Protein AF-A0A914J5A1-F1 (afdb_monomer_lite)

Radius of gyration: 27.95 Å; chains: 1; bounding box: 57×124×59 Å

Structure (mmCIF, N/CA/C/O backbone):
data_AF-A0A914J5A1-F1
#
_entry.id   AF-A0A914J5A1-F1
#
loop_
_atom_site.group_PDB
_atom_site.id
_atom_site.type_symbol
_atom_site.label_atom_id
_atom_site.label_alt_id
_atom_site.label_comp_id
_atom_site.label_asym_id
_atom_site.label_entity_id
_atom_site.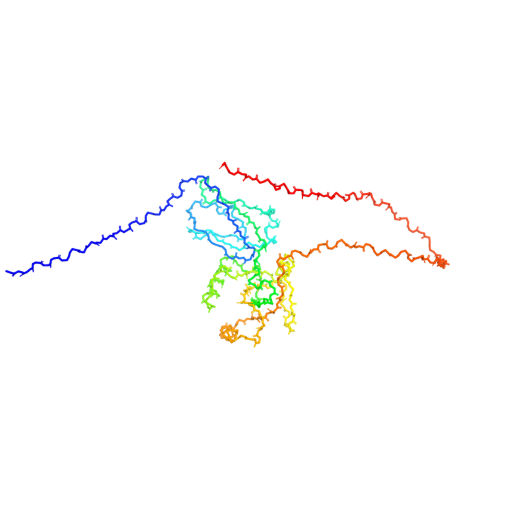label_seq_id
_atom_site.pdbx_PDB_ins_code
_atom_site.Cartn_x
_atom_site.Cartn_y
_atom_site.Cartn_z
_atom_site.occupancy
_atom_site.B_iso_or_equiv
_atom_site.auth_seq_id
_atom_site.auth_comp_id
_atom_site.auth_asym_id
_atom_site.auth_atom_id
_atom_site.pdbx_PDB_model_num
ATOM 1 N N . MET A 1 1 ? -5.288 -70.016 23.610 1.00 39.00 1 MET A N 1
ATOM 2 C CA . MET A 1 1 ? -4.376 -69.103 22.890 1.00 39.00 1 MET A CA 1
ATOM 3 C C . MET A 1 1 ? -5.217 -68.093 22.135 1.00 39.00 1 MET A C 1
ATOM 5 O O . MET A 1 1 ? -6.069 -68.534 21.386 1.00 39.00 1 MET A O 1
ATOM 9 N N . ASN A 1 2 ? -4.937 -66.806 22.375 1.00 35.19 2 ASN A N 1
ATOM 10 C CA . ASN A 1 2 ? -5.101 -65.632 21.502 1.00 35.19 2 ASN A CA 1
ATOM 11 C C . ASN A 1 2 ? -6.474 -65.337 20.866 1.00 35.19 2 ASN A C 1
ATOM 13 O O . ASN A 1 2 ? -7.098 -66.207 20.291 1.00 35.19 2 ASN A O 1
ATOM 17 N N . ARG A 1 3 ? -6.968 -64.103 20.788 1.00 41.00 3 ARG A N 1
ATOM 18 C CA . ARG A 1 3 ? -6.618 -62.787 21.345 1.00 41.00 3 ARG A CA 1
ATOM 19 C C . ARG A 1 3 ? -7.851 -61.925 21.038 1.00 41.00 3 ARG A C 1
ATOM 21 O O . ARG A 1 3 ? -8.281 -61.858 19.893 1.00 41.00 3 ARG A O 1
ATOM 28 N N . THR A 1 4 ? -8.406 -61.285 22.054 1.00 45.81 4 THR A N 1
ATOM 29 C CA . THR A 1 4 ? -9.309 -60.137 21.941 1.00 45.81 4 THR A CA 1
ATOM 30 C C . THR A 1 4 ? -8.532 -58.927 21.419 1.00 45.81 4 THR A C 1
ATOM 32 O O . THR A 1 4 ? -7.508 -58.571 22.001 1.00 45.81 4 THR A O 1
ATOM 35 N N . SER A 1 5 ? -9.030 -58.266 20.375 1.00 43.69 5 SER A N 1
ATOM 36 C CA . SER A 1 5 ? -8.586 -56.927 19.969 1.00 43.69 5 SER A CA 1
ATOM 37 C C . SER A 1 5 ? -9.811 -56.040 19.783 1.00 43.69 5 SER A C 1
ATOM 39 O O . SER A 1 5 ? -10.421 -56.015 18.721 1.00 43.69 5 SER A O 1
ATOM 41 N N . ALA A 1 6 ? -10.173 -55.328 20.850 1.00 43.78 6 ALA A N 1
ATOM 42 C CA . ALA A 1 6 ? -10.985 -54.125 20.769 1.00 43.78 6 ALA A CA 1
ATOM 43 C C . ALA A 1 6 ? -10.016 -52.947 20.611 1.00 43.78 6 ALA A C 1
ATOM 45 O O . ALA A 1 6 ? -9.185 -52.703 21.485 1.00 43.78 6 ALA A O 1
ATOM 46 N N . ILE A 1 7 ? -10.084 -52.263 19.473 1.00 46.72 7 ILE A N 1
ATOM 47 C CA . ILE A 1 7 ? -9.370 -51.009 19.240 1.00 46.72 7 ILE A CA 1
ATOM 48 C C . ILE A 1 7 ? -10.262 -49.906 19.807 1.00 46.72 7 ILE A C 1
ATOM 50 O O . ILE A 1 7 ? -11.321 -49.611 19.258 1.00 46.72 7 ILE A O 1
ATOM 54 N N . ALA A 1 8 ? -9.861 -49.342 20.945 1.00 44.78 8 ALA A N 1
ATOM 55 C CA . ALA A 1 8 ? -10.482 -48.154 21.509 1.00 44.78 8 ALA A CA 1
ATOM 56 C C . ALA A 1 8 ? -9.970 -46.925 20.745 1.00 44.78 8 ALA A C 1
ATOM 58 O O . ALA A 1 8 ? -8.800 -46.557 20.847 1.00 44.78 8 ALA A O 1
ATOM 59 N N . LEU A 1 9 ? -10.852 -46.317 19.955 1.00 40.72 9 LEU A N 1
ATOM 60 C CA . LEU A 1 9 ? -10.615 -45.053 19.269 1.00 40.72 9 LEU A CA 1
ATOM 61 C C . LEU A 1 9 ? -10.787 -43.915 20.290 1.00 40.72 9 LEU A C 1
ATOM 63 O O . LEU A 1 9 ? -11.908 -43.540 20.628 1.00 40.72 9 LEU A O 1
ATOM 67 N N . PHE A 1 10 ? -9.681 -43.392 20.819 1.00 42.91 10 PHE A N 1
ATOM 68 C CA . PHE A 1 10 ? -9.691 -42.169 21.623 1.00 42.91 10 PHE A CA 1
ATOM 69 C C . PHE A 1 10 ? -9.827 -40.960 20.689 1.00 42.91 10 PHE A C 1
ATOM 71 O O . PHE A 1 10 ? -8.861 -40.530 20.062 1.00 42.91 10 PHE A O 1
ATOM 78 N N . LEU A 1 11 ? -11.043 -40.420 20.591 1.00 37.62 11 LEU A N 1
ATOM 79 C CA . LEU A 1 11 ? -11.303 -39.111 19.996 1.00 37.62 11 LEU A CA 1
ATOM 80 C C . LEU A 1 11 ? -10.875 -38.032 21.005 1.00 37.62 11 LEU A C 1
ATOM 82 O O . LEU A 1 11 ? -11.601 -37.713 21.945 1.00 37.62 11 LEU A O 1
ATOM 86 N N . LEU A 1 12 ? -9.671 -37.490 20.828 1.00 42.12 12 LEU A N 1
ATOM 87 C CA . LEU A 1 12 ? -9.233 -36.261 21.489 1.00 42.12 12 LEU A CA 1
ATOM 88 C C . LEU A 1 12 ? -9.877 -35.074 20.765 1.00 42.12 12 LEU A C 1
ATOM 90 O O . LEU A 1 12 ? -9.375 -34.598 19.749 1.00 42.12 12 LEU A O 1
ATOM 94 N N . ILE A 1 13 ? -11.013 -34.612 21.284 1.00 44.38 13 ILE A N 1
ATOM 95 C CA . ILE A 1 13 ? -11.590 -33.320 20.912 1.00 44.38 13 ILE A CA 1
ATOM 96 C C . ILE A 1 13 ? -10.741 -32.247 21.604 1.00 44.38 13 ILE A C 1
ATOM 98 O O . ILE A 1 13 ? -10.911 -31.974 22.792 1.00 44.38 13 ILE A O 1
ATOM 102 N N . PHE A 1 14 ? -9.807 -31.647 20.868 1.00 40.06 14 PHE A N 1
ATOM 103 C CA . PHE A 1 14 ? -9.193 -30.385 21.271 1.00 40.06 14 PHE A CA 1
ATOM 104 C C . PHE A 1 14 ? -10.238 -29.281 21.098 1.00 40.06 14 PHE A C 1
ATOM 106 O O . PHE A 1 14 ? -10.399 -28.722 20.017 1.00 40.06 14 PHE A O 1
ATOM 113 N N . ILE A 1 15 ? -10.971 -28.975 22.169 1.00 43.19 15 ILE A N 1
ATOM 114 C CA . ILE A 1 15 ? -11.708 -27.714 22.278 1.00 43.19 15 ILE A CA 1
ATOM 115 C C . ILE A 1 15 ? -10.645 -26.628 22.469 1.00 43.19 15 ILE A C 1
ATOM 117 O O . ILE A 1 15 ? -10.252 -26.303 23.592 1.00 43.19 15 ILE A O 1
ATOM 121 N N . SER A 1 16 ? -10.120 -26.111 21.358 1.00 37.12 16 SER A N 1
ATOM 122 C CA . SER A 1 16 ? -9.393 -24.848 21.338 1.00 37.12 16 SER A CA 1
ATOM 123 C C . SER A 1 16 ? -10.372 -23.771 21.791 1.00 37.12 16 SER A C 1
ATOM 125 O O . SER A 1 16 ? -11.243 -23.348 21.031 1.00 37.12 16 SER A O 1
ATOM 127 N N . HIS A 1 17 ? -10.288 -23.394 23.062 1.00 37.66 17 HIS A N 1
ATOM 128 C CA . HIS A 1 17 ? -11.031 -22.259 23.578 1.00 37.66 17 HIS A CA 1
ATOM 129 C C . HIS A 1 17 ? -10.552 -21.027 22.799 1.00 37.66 17 HIS A C 1
ATOM 131 O O . HIS A 1 17 ? -9.336 -20.829 22.724 1.00 37.66 17 HIS A O 1
ATOM 137 N N . PRO A 1 18 ? -11.443 -20.213 22.205 1.00 44.91 18 PRO A N 1
ATOM 138 C CA . PRO A 1 18 ? -11.029 -18.908 21.728 1.00 44.91 18 PRO A CA 1
ATOM 139 C C . PRO A 1 18 ? -10.518 -18.152 22.950 1.00 44.91 18 PRO A C 1
ATOM 141 O O . PRO A 1 18 ? -11.222 -18.023 23.954 1.00 44.91 18 PRO A O 1
ATOM 144 N N . THR A 1 19 ? -9.260 -17.733 22.902 1.00 41.47 19 THR A N 1
ATOM 145 C CA . THR A 1 19 ? -8.662 -16.861 23.904 1.00 41.47 19 THR A CA 1
ATOM 146 C C . THR A 1 19 ? -9.470 -15.570 23.898 1.00 41.47 19 THR A C 1
ATOM 148 O O . THR A 1 19 ? -9.276 -14.702 23.053 1.00 41.47 19 THR A O 1
ATOM 151 N N . VAL A 1 20 ? -10.434 -15.470 24.810 1.00 41.66 20 VAL A N 1
ATOM 152 C CA . VAL A 1 20 ? -11.115 -14.214 25.096 1.00 41.66 20 VAL A CA 1
ATOM 153 C C . VAL A 1 20 ? -10.049 -13.312 25.708 1.00 41.66 20 VAL A C 1
ATOM 155 O O . VAL A 1 20 ? -9.548 -13.578 26.800 1.00 41.66 20 VAL A O 1
ATOM 158 N N . LEU A 1 21 ? -9.639 -12.299 24.950 1.00 39.19 21 LEU A N 1
ATOM 159 C CA . LEU A 1 21 ? -8.692 -11.271 25.365 1.00 39.19 21 LEU A CA 1
ATOM 160 C C . LEU A 1 21 ? -9.324 -10.427 26.484 1.00 39.19 21 LEU A C 1
ATOM 162 O O . LEU A 1 21 ? -9.867 -9.357 26.246 1.00 39.19 21 LEU A O 1
ATOM 166 N N . THR A 1 22 ? -9.282 -10.909 27.725 1.00 39.34 22 THR A N 1
ATOM 167 C CA . THR A 1 22 ? -9.586 -10.101 28.914 1.00 39.34 22 THR A CA 1
ATOM 168 C C . THR A 1 22 ? -8.310 -9.442 29.422 1.00 39.34 22 THR A C 1
ATOM 170 O O . THR A 1 22 ? -7.604 -10.013 30.252 1.00 39.34 22 THR A O 1
ATOM 173 N N . ALA A 1 23 ? -8.008 -8.252 28.906 1.00 36.09 23 ALA A N 1
ATOM 174 C CA . ALA A 1 23 ? -7.198 -7.218 29.551 1.00 36.09 23 ALA A CA 1
ATOM 175 C C . ALA A 1 23 ? -7.289 -5.937 28.708 1.00 36.09 23 ALA A C 1
ATOM 177 O O . ALA A 1 23 ? -7.208 -6.011 27.486 1.00 36.09 23 ALA A O 1
ATOM 178 N N . THR A 1 24 ? -7.398 -4.782 29.370 1.00 44.88 24 THR A N 1
ATOM 179 C CA . THR A 1 24 ? -7.252 -3.400 28.863 1.00 44.88 24 THR A CA 1
ATOM 180 C C . THR A 1 24 ? -5.869 -3.167 28.237 1.00 44.88 24 THR A C 1
ATOM 182 O O . THR A 1 24 ? -5.062 -2.368 28.719 1.00 44.88 24 THR A O 1
ATOM 185 N N . ARG A 1 25 ? -5.518 -3.945 27.216 1.00 50.28 25 ARG A N 1
ATOM 186 C CA . ARG A 1 25 ? -4.229 -3.893 26.548 1.00 50.28 25 ARG A CA 1
ATOM 187 C C . ARG A 1 25 ? -4.394 -2.990 25.341 1.00 50.28 25 ARG A C 1
ATOM 189 O O . ARG A 1 25 ? -5.063 -3.347 24.381 1.00 50.28 25 ARG A O 1
ATOM 196 N N . VAL A 1 26 ? -3.783 -1.812 25.415 1.00 56.91 26 VAL A N 1
ATOM 197 C CA . VAL A 1 26 ? -3.544 -1.008 24.219 1.00 56.91 26 VAL A CA 1
ATOM 198 C C . VAL A 1 26 ? -2.585 -1.811 23.350 1.00 56.91 26 VAL A C 1
ATOM 200 O O . VAL A 1 26 ? -1.424 -2.001 23.717 1.00 56.91 26 VAL A O 1
ATOM 203 N N . GLU A 1 27 ? -3.085 -2.347 22.245 1.00 76.56 27 GLU A N 1
ATOM 204 C CA . GLU A 1 27 ? -2.249 -2.997 21.243 1.00 76.56 27 GLU A CA 1
ATOM 205 C C . GLU A 1 27 ? -1.737 -1.924 20.283 1.00 76.56 27 GLU A C 1
ATOM 207 O O . GLU A 1 27 ? -2.514 -1.123 19.761 1.00 76.56 27 GLU A O 1
ATOM 212 N N . THR A 1 28 ? -0.417 -1.867 20.099 1.00 85.88 28 THR A N 1
ATOM 213 C CA . THR A 1 28 ? 0.181 -1.018 19.069 1.00 85.88 28 THR A CA 1
ATOM 214 C C . THR A 1 28 ? 0.310 -1.828 17.789 1.00 85.88 28 THR A C 1
ATOM 216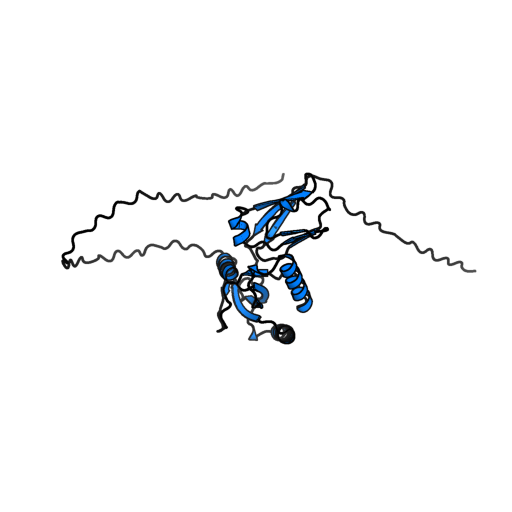 O O . THR A 1 28 ? 1.074 -2.793 17.742 1.00 85.88 28 THR A O 1
ATOM 219 N N . LEU A 1 29 ? -0.411 -1.417 16.752 1.00 89.44 29 LEU A N 1
ATOM 220 C CA . LEU A 1 29 ? -0.312 -1.963 15.407 1.00 89.44 29 LEU A CA 1
ATOM 221 C C . LEU A 1 29 ? 0.535 -1.029 14.547 1.00 89.44 29 LEU A C 1
ATOM 223 O O . LEU A 1 29 ? 0.219 0.150 14.407 1.00 89.44 29 LEU A O 1
ATOM 227 N N . LYS A 1 30 ? 1.604 -1.563 13.959 1.00 91.12 30 LYS A N 1
ATOM 228 C CA . LYS A 1 30 ? 2.411 -0.836 12.978 1.00 91.12 30 LYS A CA 1
ATOM 229 C C . LYS A 1 30 ? 1.888 -1.129 11.583 1.00 91.12 30 LYS A C 1
ATOM 231 O O . LYS A 1 30 ? 1.800 -2.296 11.207 1.00 91.12 30 LYS A O 1
ATOM 236 N N . LEU A 1 31 ? 1.539 -0.086 10.840 1.00 91.94 31 LEU A N 1
ATOM 237 C CA . LEU A 1 31 ? 1.022 -0.189 9.480 1.00 91.94 31 LEU A CA 1
ATOM 238 C C . LEU A 1 31 ? 1.940 0.522 8.496 1.00 91.94 31 LEU A C 1
ATOM 240 O O . LEU A 1 31 ? 2.404 1.627 8.767 1.00 91.94 31 LEU A O 1
ATOM 244 N N . ILE A 1 32 ? 2.133 -0.081 7.327 1.00 91.56 32 ILE A N 1
ATOM 245 C CA . ILE A 1 32 ? 2.838 0.552 6.216 1.00 91.56 32 ILE A CA 1
ATOM 246 C C . ILE A 1 32 ? 1.811 1.185 5.273 1.00 91.56 32 ILE A C 1
ATOM 248 O O . ILE A 1 32 ? 0.776 0.583 4.975 1.00 91.56 32 ILE A O 1
ATOM 252 N N . PHE A 1 33 ? 2.076 2.402 4.791 1.00 92.75 33 PHE A N 1
ATOM 253 C CA . PHE A 1 33 ? 1.161 3.064 3.858 1.00 92.75 33 PHE A CA 1
ATOM 254 C C . PHE A 1 33 ? 0.950 2.255 2.572 1.00 92.75 33 PHE A C 1
ATOM 256 O O . PHE A 1 33 ? 1.874 1.657 2.020 1.00 92.75 33 PHE A O 1
ATOM 263 N N . GLY A 1 34 ? -0.292 2.262 2.088 1.00 94.06 34 GLY A N 1
ATOM 264 C CA . GLY A 1 34 ? -0.725 1.533 0.899 1.00 94.06 34 GLY A CA 1
ATOM 265 C C . GLY A 1 34 ? -0.922 0.031 1.105 1.00 94.06 34 GLY A C 1
ATOM 266 O O . GLY A 1 34 ? -1.440 -0.624 0.205 1.00 94.06 34 GLY A O 1
ATOM 267 N N . GLN A 1 35 ? -0.555 -0.533 2.256 1.00 94.94 35 GLN A N 1
ATOM 268 C CA . GLN A 1 35 ? -0.699 -1.961 2.529 1.00 94.94 35 GLN A CA 1
ATOM 269 C C . GLN A 1 35 ? -2.085 -2.273 3.109 1.00 94.94 35 GLN A C 1
ATOM 271 O O . GLN A 1 35 ? -2.545 -1.603 4.035 1.00 94.94 35 GLN A O 1
ATOM 276 N N . LEU A 1 36 ? -2.749 -3.310 2.592 1.00 95.31 36 LEU A N 1
ATOM 277 C CA . LEU A 1 36 ? -3.986 -3.810 3.193 1.00 95.31 36 LEU A CA 1
ATOM 278 C C . LEU A 1 36 ? -3.672 -4.481 4.531 1.00 95.31 36 LEU A C 1
ATOM 280 O O . LEU A 1 36 ? -2.878 -5.421 4.589 1.00 95.31 36 LEU A O 1
ATOM 284 N N . PHE A 1 37 ? -4.350 -4.045 5.587 1.00 93.12 37 PHE A N 1
ATOM 285 C CA . PHE A 1 37 ? -4.358 -4.741 6.869 1.00 93.12 37 PHE A CA 1
ATOM 286 C C . PHE A 1 37 ? -5.776 -5.208 7.203 1.00 93.12 37 PHE A C 1
ATOM 288 O O . PHE A 1 37 ? -6.767 -4.629 6.755 1.00 93.12 37 PHE A O 1
ATOM 295 N N . SER A 1 38 ? -5.871 -6.262 8.008 1.00 92.12 38 SER A N 1
ATOM 296 C CA . SER A 1 38 ? -7.128 -6.734 8.577 1.00 92.12 38 SER A CA 1
ATOM 297 C C . SER A 1 38 ? -6.856 -7.337 9.944 1.00 92.12 38 SER A C 1
ATOM 299 O O . SER A 1 38 ? -5.947 -8.156 10.092 1.00 92.12 38 SER A O 1
ATOM 301 N N . ILE A 1 39 ? -7.633 -6.919 10.937 1.00 89.88 39 ILE A N 1
ATOM 302 C CA . ILE A 1 39 ? -7.560 -7.426 12.302 1.00 89.88 39 ILE A CA 1
ATOM 303 C C . ILE A 1 39 ? -8.924 -7.990 12.710 1.00 89.88 39 ILE A C 1
ATOM 305 O O . ILE A 1 39 ? -9.939 -7.316 12.519 1.00 89.88 39 ILE A O 1
ATOM 309 N N . PRO A 1 40 ? -8.981 -9.216 13.255 1.00 88.50 40 PRO A N 1
ATOM 310 C CA . PRO A 1 40 ? -10.215 -9.744 13.815 1.00 88.50 40 PRO A CA 1
ATOM 311 C C . PRO A 1 40 ? -10.572 -8.967 15.085 1.00 88.50 40 PRO A C 1
ATOM 313 O O . PRO A 1 40 ? -9.713 -8.702 15.926 1.00 88.50 40 PRO A O 1
ATOM 316 N N . VAL A 1 41 ? -11.843 -8.611 15.226 1.00 86.62 41 VAL A N 1
ATOM 317 C CA . VAL A 1 41 ? -12.377 -7.841 16.357 1.00 86.62 41 VAL A CA 1
ATOM 318 C C . VAL A 1 41 ? -13.749 -8.384 16.763 1.00 86.62 41 VAL A C 1
ATOM 320 O O . VAL A 1 41 ? -14.341 -9.209 16.068 1.00 86.62 41 VAL A O 1
ATOM 323 N N . GLY A 1 42 ? -14.252 -7.942 17.917 1.00 81.19 42 GLY A N 1
ATOM 324 C CA . GLY A 1 42 ? -15.598 -8.281 18.379 1.00 81.19 42 GLY A CA 1
ATOM 325 C C . GLY A 1 42 ? -16.709 -7.539 17.627 1.00 81.19 42 GLY A C 1
ATOM 326 O O . GLY A 1 42 ? -16.475 -6.870 16.621 1.00 81.19 42 GLY A O 1
ATOM 327 N N . ASN A 1 43 ? -17.932 -7.640 18.152 1.00 82.44 43 ASN A N 1
ATOM 328 C CA . ASN A 1 43 ? -19.112 -6.961 17.601 1.00 82.44 43 ASN A CA 1
ATOM 329 C C . ASN A 1 43 ? -19.258 -5.501 18.067 1.00 82.44 43 ASN A C 1
ATOM 331 O O . ASN A 1 43 ? -20.123 -4.786 17.571 1.00 82.44 43 ASN A O 1
ATOM 335 N N . ASP A 1 44 ? -18.410 -5.060 18.998 1.00 83.44 44 ASP A N 1
ATOM 336 C CA . ASP A 1 44 ? -18.560 -3.800 19.738 1.00 83.44 44 ASP A CA 1
ATOM 337 C C . ASP A 1 44 ? -17.659 -2.678 19.186 1.00 83.44 44 ASP A C 1
ATOM 339 O O . ASP A 1 44 ? -17.200 -1.800 19.918 1.00 83.44 44 ASP A O 1
ATOM 343 N N . VAL A 1 45 ? -17.364 -2.720 17.884 1.00 85.75 45 VAL A N 1
ATOM 344 C CA . VAL A 1 45 ? -16.552 -1.694 17.218 1.00 85.75 45 VAL A CA 1
ATOM 345 C C . VAL A 1 45 ? -17.366 -0.417 17.062 1.00 85.75 45 VAL A C 1
ATOM 347 O O . VAL A 1 45 ? -18.467 -0.428 16.509 1.00 85.75 45 VAL A O 1
ATOM 350 N N . ASP A 1 46 ? -16.786 0.708 17.468 1.00 87.06 46 ASP A N 1
ATOM 351 C CA . ASP A 1 46 ? -17.381 2.019 17.235 1.00 87.06 46 ASP A CA 1
ATOM 352 C C . ASP A 1 46 ? -17.097 2.498 15.804 1.00 87.06 46 ASP A C 1
ATOM 354 O O . ASP A 1 46 ? -16.123 3.208 15.535 1.00 87.06 46 ASP A O 1
ATOM 358 N N . VAL A 1 47 ? -17.960 2.076 14.877 1.00 87.25 47 VAL A N 1
ATOM 359 C CA . VAL A 1 47 ? -17.840 2.359 13.439 1.00 87.25 47 VAL A CA 1
ATOM 360 C C . VAL A 1 47 ? -17.828 3.864 13.140 1.00 87.25 47 VAL A C 1
ATOM 362 O O . VAL A 1 47 ? -17.185 4.278 12.180 1.00 87.25 47 VAL A O 1
ATOM 365 N N . GLU A 1 48 ? -18.476 4.697 13.962 1.00 85.38 48 GLU A N 1
ATOM 366 C CA . GLU A 1 48 ? -18.515 6.155 13.758 1.00 85.38 48 GLU A CA 1
ATOM 367 C C . GLU A 1 48 ? -17.156 6.822 14.012 1.00 85.38 48 GLU A C 1
ATOM 369 O O . GLU A 1 48 ? -16.890 7.909 13.498 1.00 85.38 48 GLU A O 1
ATOM 374 N N . THR A 1 49 ? -16.284 6.166 14.780 1.00 83.75 49 THR A N 1
ATOM 375 C CA . THR A 1 49 ? -14.930 6.653 15.084 1.00 83.75 49 THR A CA 1
ATOM 376 C C . THR A 1 49 ? -13.861 6.116 14.141 1.00 83.75 49 THR A C 1
ATOM 378 O O . THR A 1 49 ? -12.694 6.499 14.262 1.00 83.75 49 THR A O 1
ATOM 381 N N . LEU A 1 50 ? -14.227 5.228 13.210 1.00 89.69 50 LEU A N 1
ATOM 382 C CA . LEU A 1 50 ? -13.271 4.680 12.261 1.00 89.69 50 LEU A CA 1
ATOM 383 C C . LEU A 1 50 ? -12.827 5.760 11.263 1.00 89.69 50 LEU A C 1
ATOM 385 O O . LEU A 1 50 ? -13.664 6.467 10.693 1.00 89.69 50 LEU A O 1
ATOM 389 N N . PRO A 1 51 ? -11.515 5.877 11.005 1.00 90.69 51 PRO A N 1
ATOM 390 C CA . PRO A 1 51 ? -11.015 6.726 9.939 1.00 90.69 51 PRO A CA 1
ATOM 391 C C . PRO A 1 51 ? -11.599 6.347 8.575 1.00 90.69 51 PRO A C 1
ATOM 393 O O . PRO A 1 51 ? -11.892 5.186 8.306 1.00 90.69 51 PRO A O 1
ATOM 396 N N . ASN A 1 52 ? -11.684 7.314 7.661 1.00 90.06 52 ASN A N 1
ATOM 397 C CA . ASN A 1 52 ? -12.274 7.126 6.326 1.00 90.06 52 ASN A CA 1
ATOM 398 C C . ASN A 1 52 ? -11.526 6.137 5.406 1.00 90.06 52 ASN A C 1
ATOM 400 O O . ASN A 1 52 ? -12.012 5.810 4.326 1.00 90.06 52 ASN A O 1
ATOM 404 N N . TRP A 1 53 ? -10.340 5.689 5.810 1.00 91.38 53 TRP A N 1
ATOM 405 C CA . TRP A 1 53 ? -9.533 4.682 5.125 1.00 91.38 53 TRP A CA 1
ATOM 406 C C . TRP A 1 53 ? -9.693 3.276 5.735 1.00 91.38 53 TRP A C 1
ATOM 408 O O . TRP A 1 53 ? -9.009 2.340 5.309 1.00 91.38 53 TRP A O 1
ATOM 418 N N . MET A 1 54 ? -10.598 3.127 6.709 1.00 93.50 54 MET A N 1
ATOM 419 C CA . MET A 1 54 ? -10.969 1.876 7.363 1.00 93.50 54 MET A CA 1
ATOM 420 C C . MET A 1 54 ? -12.446 1.534 7.171 1.00 93.50 54 MET A C 1
ATOM 422 O O . MET A 1 54 ? -13.299 2.407 7.035 1.00 93.50 54 MET A O 1
ATOM 426 N N . GLU A 1 55 ? -12.750 0.243 7.251 1.00 94.31 55 GLU A N 1
ATOM 427 C CA . GLU A 1 55 ? -14.104 -0.294 7.282 1.00 94.31 55 GLU A CA 1
ATOM 428 C C . GLU A 1 55 ? -14.206 -1.471 8.269 1.00 94.31 55 GLU A C 1
ATOM 430 O O . GLU A 1 55 ? -13.212 -2.099 8.645 1.00 94.31 55 GLU A O 1
ATOM 435 N N . TYR A 1 56 ? -15.437 -1.777 8.682 1.00 93.69 56 TYR A N 1
ATOM 436 C CA . TYR A 1 56 ? -15.777 -2.909 9.542 1.00 93.69 56 TYR A CA 1
ATOM 437 C C . TYR A 1 56 ? -16.814 -3.796 8.850 1.00 93.69 56 TYR A C 1
ATOM 439 O O . TYR A 1 56 ? -17.841 -3.307 8.381 1.00 93.69 56 TYR A O 1
ATOM 447 N N . ASN A 1 57 ? -16.561 -5.106 8.792 1.00 92.25 57 ASN A N 1
ATOM 448 C CA . ASN A 1 57 ? -17.442 -6.070 8.115 1.00 92.25 57 ASN A CA 1
ATOM 449 C C . ASN A 1 57 ? -18.268 -6.957 9.066 1.00 92.25 57 ASN A C 1
ATOM 451 O O . ASN A 1 57 ? -18.853 -7.941 8.616 1.00 92.25 57 ASN A O 1
ATOM 455 N N . GLY A 1 58 ? -18.305 -6.651 10.365 1.00 90.62 58 GLY A N 1
ATOM 456 C CA . GLY A 1 58 ? -18.980 -7.485 11.368 1.00 90.62 58 GLY A CA 1
ATOM 457 C C . GLY A 1 58 ? -18.061 -8.471 12.096 1.00 90.62 58 GLY A C 1
ATOM 458 O O . GLY A 1 58 ? -18.436 -8.981 13.144 1.00 90.62 58 GLY A O 1
ATOM 459 N N . THR A 1 59 ? -16.856 -8.739 11.587 1.00 89.31 59 THR A N 1
ATOM 460 C CA . THR A 1 59 ? -15.890 -9.644 12.247 1.00 89.31 59 THR A CA 1
ATOM 461 C C . THR A 1 59 ? -14.480 -9.077 12.329 1.00 89.31 59 THR A C 1
ATOM 463 O O . THR A 1 59 ? -13.690 -9.499 13.168 1.00 89.31 59 THR A O 1
ATOM 466 N N . SER A 1 60 ? -14.142 -8.145 11.442 1.00 90.94 60 SER A N 1
ATOM 467 C CA . SER A 1 60 ? -12.801 -7.591 11.316 1.00 90.94 60 SER A CA 1
ATOM 468 C C . SER A 1 60 ? -12.861 -6.110 10.966 1.00 90.94 60 SER A C 1
ATOM 470 O O . SER A 1 60 ? -13.695 -5.696 10.156 1.00 90.94 60 SER A O 1
ATOM 472 N N . VAL A 1 61 ? -11.936 -5.327 11.524 1.00 92.50 61 VAL A N 1
ATOM 473 C CA . VAL A 1 61 ? -11.592 -4.001 10.990 1.00 92.50 61 VAL A CA 1
ATOM 474 C C . VAL A 1 61 ? -10.494 -4.193 9.954 1.00 92.50 61 VAL A C 1
ATOM 476 O O . VAL A 1 61 ? -9.527 -4.921 10.186 1.00 92.50 61 VAL A O 1
ATOM 479 N N . TYR A 1 62 ? -10.644 -3.563 8.799 1.00 93.75 62 TYR A N 1
ATOM 480 C CA . TYR A 1 62 ? -9.663 -3.597 7.721 1.00 93.75 62 TYR A CA 1
ATOM 481 C C . TYR A 1 62 ? -9.546 -2.224 7.076 1.00 93.75 62 TYR A C 1
ATOM 483 O O . TYR A 1 62 ? -10.425 -1.376 7.215 1.00 93.75 62 TYR A O 1
ATOM 491 N N . GLY A 1 63 ? -8.453 -1.995 6.365 1.00 94.94 63 GLY A N 1
ATOM 492 C CA . GLY A 1 63 ? -8.242 -0.724 5.696 1.00 94.94 63 GLY A CA 1
ATOM 493 C C . GLY A 1 63 ? -6.917 -0.653 4.968 1.00 94.94 63 GLY A C 1
ATOM 494 O O . GLY A 1 63 ? -6.110 -1.584 5.004 1.00 94.94 63 GLY A O 1
ATOM 495 N N . ILE A 1 64 ? -6.709 0.473 4.296 1.00 95.38 64 ILE A N 1
ATOM 496 C CA . ILE A 1 64 ? -5.489 0.752 3.540 1.00 95.38 64 ILE A CA 1
ATOM 497 C C . ILE A 1 64 ? -5.070 2.185 3.876 1.00 95.38 64 ILE A C 1
ATOM 499 O O . ILE A 1 64 ? -5.629 3.125 3.304 1.00 95.38 64 ILE A O 1
ATOM 503 N N . PRO A 1 65 ? -4.128 2.393 4.812 1.00 93.31 65 PRO A N 1
ATOM 504 C CA . PRO A 1 65 ? -3.735 3.736 5.206 1.00 93.31 65 PRO A CA 1
ATOM 505 C C . PRO A 1 65 ? -3.078 4.459 4.031 1.00 93.31 65 PRO A C 1
ATOM 507 O O . PRO A 1 65 ? -2.117 3.970 3.437 1.00 93.31 65 PRO A O 1
ATOM 510 N N . GLN A 1 66 ? -3.579 5.652 3.719 1.00 89.31 66 GLN A N 1
ATOM 511 C CA . GLN A 1 66 ? -3.006 6.553 2.720 1.00 89.31 66 GLN A CA 1
ATOM 512 C C . GLN A 1 66 ? -2.487 7.802 3.427 1.00 89.31 66 GLN A C 1
ATOM 514 O O . GLN A 1 66 ? -3.197 8.401 4.236 1.00 89.31 66 GLN A O 1
ATOM 519 N N . LEU A 1 67 ? -1.251 8.214 3.138 1.00 84.75 67 LEU A N 1
ATOM 520 C CA . LEU A 1 67 ? -0.624 9.330 3.850 1.00 84.75 67 LEU A CA 1
ATOM 521 C C . LEU A 1 67 ? -1.396 10.638 3.715 1.00 84.75 67 LEU A C 1
ATOM 523 O O . LEU A 1 67 ? -1.428 11.418 4.663 1.00 84.75 67 LEU A O 1
ATOM 527 N N . ASP A 1 68 ? -1.967 10.914 2.544 1.00 81.56 68 ASP A N 1
ATOM 528 C CA . ASP A 1 68 ? -2.723 12.140 2.313 1.00 81.56 68 ASP A CA 1
ATOM 529 C C . ASP A 1 68 ? -3.987 12.173 3.179 1.00 81.56 68 ASP A C 1
ATOM 531 O O . ASP A 1 68 ? -4.228 13.187 3.829 1.00 81.56 68 ASP A O 1
ATOM 535 N N . LYS A 1 69 ? -4.726 11.061 3.276 1.00 82.56 69 LYS A N 1
ATOM 536 C CA . LYS A 1 69 ? -5.914 10.938 4.136 1.00 82.56 69 LYS A CA 1
ATOM 537 C C . LYS A 1 69 ? -5.546 11.030 5.620 1.00 82.56 69 LYS A C 1
ATOM 539 O O . LYS A 1 69 ? -6.126 11.836 6.343 1.00 82.56 69 LYS A O 1
ATOM 544 N N . VAL A 1 70 ? -4.514 10.299 6.047 1.00 84.69 70 VAL A N 1
ATOM 545 C CA . VAL A 1 70 ? -4.017 10.323 7.434 1.00 84.69 70 VAL A CA 1
ATOM 546 C C . VAL A 1 70 ? -3.528 11.731 7.819 1.00 84.69 70 VAL A C 1
ATOM 548 O O . VAL A 1 70 ? -3.837 12.241 8.895 1.00 84.69 70 VAL A O 1
ATOM 551 N N . LYS A 1 71 ? -2.810 12.437 6.937 1.00 83.12 71 LYS A N 1
ATOM 552 C CA . LYS A 1 71 ? -2.382 13.820 7.213 1.00 83.12 71 LYS A CA 1
ATOM 553 C C . LYS A 1 71 ? -3.542 14.814 7.201 1.00 83.12 71 LYS A C 1
ATOM 555 O O . LYS A 1 71 ? -3.560 15.699 8.050 1.00 83.12 71 LYS A O 1
ATOM 560 N N . GLN A 1 72 ? -4.494 14.681 6.275 1.00 82.12 72 GLN A N 1
ATOM 561 C CA . GLN A 1 72 ? -5.669 15.561 6.195 1.00 82.12 72 GLN A CA 1
ATOM 562 C C . GLN A 1 72 ? -6.497 15.536 7.485 1.00 82.12 72 GLN A C 1
ATOM 564 O O . GLN A 1 72 ? -7.010 16.575 7.896 1.00 82.12 72 GLN A O 1
ATOM 569 N N . ASN A 1 73 ? -6.558 14.386 8.157 1.00 82.38 73 ASN A N 1
ATOM 570 C CA . ASN A 1 73 ? -7.308 14.215 9.399 1.00 82.38 73 ASN A CA 1
ATOM 571 C C . ASN A 1 73 ? -6.488 14.503 10.674 1.00 82.38 73 ASN A C 1
ATOM 573 O O . ASN A 1 73 ? -6.994 14.311 11.776 1.00 82.38 73 ASN A O 1
ATOM 577 N N . ASN A 1 74 ? -5.235 14.971 10.557 1.00 83.69 74 ASN A N 1
ATOM 578 C CA . ASN A 1 74 ? -4.290 15.111 11.679 1.00 83.69 74 ASN A CA 1
ATOM 579 C C . ASN A 1 74 ? -4.067 13.799 12.461 1.00 83.69 74 ASN A C 1
ATOM 581 O O . ASN A 1 74 ? -3.827 13.809 13.666 1.00 83.69 74 ASN A O 1
ATOM 585 N N . GLU A 1 75 ? -4.128 12.672 11.756 1.00 85.38 75 GLU A N 1
ATOM 586 C CA . GLU A 1 75 ? -3.966 11.320 12.293 1.00 85.38 75 GLU A CA 1
ATOM 587 C C . GLU A 1 75 ? -2.493 10.862 12.293 1.00 85.38 75 GLU A C 1
ATOM 589 O O . GLU A 1 75 ? -2.173 9.792 12.794 1.00 85.38 75 GLU A O 1
ATOM 594 N N . TYR A 1 76 ? -1.567 11.651 11.739 1.00 82.75 76 TYR A N 1
ATOM 595 C CA . TYR A 1 76 ? -0.130 11.351 11.727 1.00 82.75 76 TYR A CA 1
ATOM 596 C C . TYR A 1 76 ? 0.577 11.925 12.974 1.00 82.75 76 TYR A C 1
ATOM 598 O O . TYR A 1 76 ? 0.345 13.093 13.295 1.00 82.75 76 TYR A O 1
ATOM 606 N N . PRO A 1 77 ? 1.505 11.201 13.638 1.00 83.88 77 PRO A N 1
ATOM 607 C CA . PRO A 1 77 ? 2.092 9.904 13.270 1.00 83.88 77 PRO A CA 1
ATOM 608 C C . PRO A 1 77 ? 1.372 8.684 13.858 1.00 83.88 77 PRO A C 1
ATOM 610 O O . PRO A 1 77 ? 1.814 7.558 13.628 1.00 83.88 77 PRO A O 1
ATOM 613 N N . ASN A 1 78 ? 0.306 8.888 14.635 1.00 87.94 78 ASN A N 1
ATOM 614 C CA . ASN A 1 78 ? -0.450 7.801 15.231 1.00 87.94 78 ASN A CA 1
ATOM 615 C C . ASN A 1 78 ? -1.949 8.090 15.342 1.00 87.94 78 ASN A C 1
ATOM 617 O O . ASN A 1 78 ? -2.392 9.226 15.497 1.00 87.94 78 ASN A O 1
ATOM 621 N N . THR A 1 79 ? -2.741 7.026 15.293 1.00 89.88 79 THR A N 1
ATOM 622 C CA . THR A 1 79 ? -4.201 7.090 15.404 1.00 89.88 79 THR A CA 1
ATOM 623 C C . THR A 1 79 ? -4.675 6.133 16.472 1.00 89.88 79 THR A C 1
ATOM 625 O O . THR A 1 79 ? -4.164 5.024 16.589 1.00 89.88 79 THR A O 1
ATOM 628 N N . LYS A 1 80 ? -5.661 6.552 17.263 1.00 89.25 80 LYS A N 1
ATOM 629 C CA . LYS A 1 80 ? -6.287 5.695 18.267 1.00 89.25 80 LYS A CA 1
ATOM 630 C C . LYS A 1 80 ? -7.717 5.417 17.860 1.00 89.25 80 LYS A C 1
ATOM 632 O O . LYS A 1 80 ? -8.490 6.356 17.709 1.00 89.25 80 LYS A O 1
ATOM 637 N N . ILE A 1 81 ? -8.052 4.141 17.721 1.00 88.62 81 ILE A N 1
ATOM 638 C CA . ILE A 1 81 ? -9.416 3.696 17.433 1.00 88.62 81 ILE A CA 1
ATOM 639 C C . ILE A 1 81 ? -9.929 2.833 18.582 1.00 88.62 81 ILE A C 1
ATOM 641 O O . ILE A 1 81 ? -9.156 2.128 19.238 1.00 88.62 81 ILE A O 1
ATOM 645 N N . ARG A 1 82 ? -11.234 2.890 18.833 1.00 87.00 82 ARG A N 1
ATOM 646 C CA . ARG A 1 82 ? -11.897 2.066 19.844 1.00 87.00 82 ARG A CA 1
ATOM 647 C C . ARG A 1 82 ? -12.477 0.823 19.173 1.00 87.00 82 ARG A C 1
ATOM 649 O O . ARG A 1 82 ? -13.337 0.943 18.306 1.00 87.00 82 ARG A O 1
ATOM 656 N N . ILE A 1 83 ? -11.995 -0.359 19.557 1.00 84.56 83 ILE A N 1
ATOM 657 C CA . ILE A 1 83 ? -12.385 -1.638 18.927 1.00 84.56 83 ILE A CA 1
ATOM 658 C C . ILE A 1 83 ? -13.316 -2.494 19.797 1.00 84.56 83 ILE A C 1
ATOM 660 O O . ILE A 1 83 ? -13.906 -3.444 19.291 1.00 84.56 83 ILE A O 1
ATOM 664 N N . ALA A 1 84 ? -13.434 -2.169 21.086 1.00 81.56 84 ALA A N 1
ATOM 665 C CA . ALA A 1 84 ? -14.432 -2.699 22.013 1.00 81.56 84 ALA A CA 1
ATOM 666 C C . ALA A 1 84 ? -14.557 -1.759 23.227 1.00 81.56 84 ALA A C 1
ATOM 668 O O . ALA A 1 84 ? -13.796 -0.790 23.351 1.00 81.56 84 ALA A O 1
ATOM 669 N N . ASP A 1 85 ? -15.474 -2.067 24.147 1.00 80.81 85 ASP A N 1
ATOM 670 C CA . ASP A 1 85 ? -15.583 -1.377 25.435 1.00 80.81 85 ASP A CA 1
ATOM 671 C C . ASP A 1 85 ? -14.237 -1.398 26.177 1.00 80.81 85 ASP A C 1
ATOM 673 O O . ASP A 1 85 ? -13.664 -2.453 26.442 1.00 80.81 85 ASP A O 1
ATOM 677 N N . ASP A 1 86 ? -13.709 -0.206 26.469 1.00 77.81 86 ASP A N 1
ATOM 678 C CA . ASP A 1 86 ? -12.407 0.027 27.110 1.00 77.81 86 ASP A CA 1
ATOM 679 C C . ASP A 1 86 ? -11.174 -0.576 26.394 1.00 77.81 86 ASP A C 1
ATOM 681 O O . ASP A 1 86 ? -10.067 -0.563 26.945 1.00 77.81 86 ASP A O 1
ATOM 685 N N . VAL A 1 87 ? -11.314 -1.032 25.141 1.00 83.19 87 VAL A N 1
ATOM 686 C CA . VAL A 1 87 ? -10.203 -1.532 24.315 1.00 83.19 87 VAL A CA 1
ATOM 687 C C . VAL A 1 87 ? -9.894 -0.557 23.185 1.00 83.19 87 VAL A C 1
ATOM 689 O O . VAL A 1 87 ? -10.707 -0.296 22.294 1.00 83.19 87 VAL A O 1
ATOM 692 N N . TRP A 1 88 ? -8.662 -0.056 23.206 1.00 86.31 88 TRP A N 1
ATOM 693 C CA . TRP A 1 88 ? -8.145 0.897 22.234 1.00 86.31 88 TRP A CA 1
ATOM 694 C C . TRP A 1 88 ? -6.996 0.283 21.447 1.00 86.31 88 TRP A C 1
ATOM 696 O O . TRP A 1 88 ? -6.060 -0.262 22.031 1.00 86.31 88 TRP A O 1
ATOM 706 N N . LEU A 1 89 ? -7.036 0.440 20.130 1.00 87.56 89 LEU A N 1
ATOM 707 C CA . LEU A 1 89 ? -5.920 0.134 19.251 1.00 87.56 89 LEU A CA 1
ATOM 708 C C . LEU A 1 89 ? -5.149 1.423 18.976 1.00 87.56 89 LEU A C 1
ATOM 710 O O . LEU A 1 89 ? -5.734 2.418 18.542 1.00 87.56 89 LEU A O 1
ATOM 714 N N . ASN A 1 90 ? -3.844 1.403 19.225 1.00 90.56 90 ASN A N 1
ATOM 715 C CA . ASN A 1 90 ? -2.942 2.471 18.818 1.00 90.56 90 ASN A CA 1
ATOM 716 C C . ASN A 1 90 ? -2.282 2.074 17.498 1.00 90.56 90 ASN A C 1
ATOM 718 O O . ASN A 1 90 ? -1.668 1.019 17.397 1.00 90.56 90 ASN A O 1
ATOM 722 N N . ILE A 1 91 ? -2.402 2.911 16.486 1.00 91.94 91 ILE A N 1
ATOM 723 C CA . ILE A 1 91 ? -1.873 2.653 15.154 1.00 91.94 91 ILE A CA 1
ATOM 724 C C . ILE A 1 91 ? -0.696 3.578 14.947 1.00 91.94 91 ILE A C 1
ATOM 726 O O . ILE A 1 91 ? -0.844 4.789 15.072 1.00 91.94 91 ILE A O 1
ATOM 730 N N . GLU A 1 92 ? 0.456 3.008 14.632 1.00 92.88 92 GLU A N 1
ATOM 731 C CA . GLU A 1 92 ? 1.654 3.739 14.241 1.00 92.88 92 GLU A CA 1
ATOM 732 C C . GLU A 1 92 ? 1.894 3.523 12.752 1.00 92.88 92 GLU A C 1
ATOM 734 O O . GLU A 1 92 ? 1.847 2.391 12.266 1.00 92.88 92 GLU A O 1
ATOM 739 N N . TYR A 1 93 ? 2.151 4.608 12.028 1.00 90.19 93 TYR A N 1
ATOM 740 C CA . TYR A 1 93 ? 2.438 4.527 10.602 1.00 90.19 93 TYR A CA 1
ATOM 741 C C . TYR A 1 93 ? 3.935 4.462 10.356 1.00 90.19 93 TYR A C 1
ATOM 743 O O . TYR A 1 93 ? 4.698 5.241 10.930 1.00 90.19 93 TYR A O 1
ATOM 751 N N . ASP A 1 94 ? 4.331 3.578 9.450 1.00 84.81 94 ASP A N 1
ATOM 752 C CA . ASP A 1 94 ? 5.701 3.445 8.993 1.00 84.81 94 ASP A CA 1
ATOM 753 C C . ASP A 1 94 ? 5.800 3.730 7.490 1.00 84.81 94 ASP A C 1
ATOM 755 O O . ASP A 1 94 ? 4.939 3.362 6.683 1.00 84.81 94 ASP A O 1
ATOM 759 N N . PHE A 1 95 ? 6.876 4.417 7.127 1.00 78.88 95 PHE A N 1
ATOM 760 C CA . PHE A 1 95 ? 7.295 4.574 5.741 1.00 78.88 95 PHE A CA 1
ATOM 761 C C . PHE A 1 95 ? 8.284 3.501 5.331 1.00 78.88 95 PHE A C 1
ATOM 763 O O . PHE A 1 95 ? 8.474 3.313 4.139 1.00 78.88 95 PHE A O 1
ATOM 770 N N . HIS A 1 96 ? 8.917 2.822 6.282 1.00 78.50 96 HIS A N 1
ATOM 771 C CA . HIS A 1 96 ? 9.972 1.887 5.981 1.00 78.50 96 HIS A CA 1
ATOM 772 C C . HIS A 1 96 ? 9.396 0.607 5.378 1.00 78.50 96 HIS A C 1
ATOM 774 O O . HIS A 1 96 ? 8.738 -0.196 6.042 1.00 78.50 96 HIS A O 1
ATOM 780 N N . ASP A 1 97 ? 9.655 0.434 4.089 1.00 76.75 97 ASP A N 1
ATOM 781 C CA . ASP A 1 97 ? 9.492 -0.825 3.388 1.00 76.75 97 ASP A CA 1
ATOM 782 C C . ASP A 1 97 ? 10.867 -1.382 3.035 1.00 76.75 97 ASP A C 1
ATOM 784 O O . ASP A 1 97 ? 11.425 -0.951 2.018 1.00 76.75 97 ASP A O 1
ATOM 788 N N . PRO A 1 98 ? 11.412 -2.310 3.843 1.00 75.56 98 PRO A N 1
ATOM 789 C CA . PRO A 1 98 ? 12.761 -2.822 3.651 1.00 75.56 98 PRO A CA 1
ATOM 790 C C . PRO A 1 98 ? 13.014 -3.188 2.188 1.00 75.56 98 PRO A C 1
ATOM 792 O O . PRO A 1 98 ? 12.174 -3.834 1.542 1.00 75.56 98 PRO A O 1
ATOM 795 N N . ASN A 1 99 ? 14.147 -2.758 1.633 1.00 79.25 99 ASN A N 1
ATOM 796 C CA . ASN A 1 99 ? 14.549 -3.237 0.323 1.00 79.25 99 ASN A CA 1
ATOM 797 C C . ASN A 1 99 ? 14.929 -4.725 0.436 1.00 79.25 99 ASN A C 1
ATOM 799 O O . ASN A 1 99 ? 15.915 -5.038 1.102 1.00 79.25 99 ASN A O 1
ATOM 803 N N . PRO A 1 100 ? 14.216 -5.661 -0.223 1.00 77.69 100 PRO A N 1
ATOM 804 C CA . PRO A 1 100 ? 14.635 -7.061 -0.218 1.00 77.69 100 PRO A CA 1
ATOM 805 C C . PRO A 1 100 ? 15.975 -7.281 -0.940 1.00 77.69 100 PRO A C 1
ATOM 807 O O . PRO A 1 100 ? 16.557 -8.352 -0.801 1.00 77.69 100 PRO A O 1
ATOM 810 N N . CYS A 1 101 ? 16.448 -6.293 -1.706 1.00 83.31 101 CYS A N 1
ATOM 811 C CA . CYS A 1 101 ? 17.591 -6.411 -2.605 1.00 83.31 101 CYS A CA 1
ATOM 812 C C . CYS A 1 101 ? 18.870 -5.743 -2.108 1.00 83.31 101 CYS A C 1
ATOM 814 O O . CYS A 1 101 ? 19.860 -5.782 -2.827 1.00 83.31 101 CYS A O 1
ATOM 816 N N . GLU A 1 102 ? 18.865 -5.142 -0.912 1.00 79.44 102 GLU A N 1
ATOM 817 C CA . GLU A 1 102 ? 19.989 -4.382 -0.341 1.00 79.44 102 GLU A CA 1
ATOM 818 C C . GLU A 1 102 ? 20.592 -3.360 -1.333 1.00 79.44 102 GLU A C 1
ATOM 820 O O . GLU A 1 102 ? 20.156 -2.209 -1.379 1.00 79.44 102 GLU A O 1
ATOM 825 N N . TYR A 1 103 ? 21.580 -3.785 -2.130 1.00 78.75 103 TYR A N 1
ATOM 826 C CA . TYR A 1 103 ? 22.321 -2.983 -3.108 1.00 78.75 103 TYR A CA 1
ATOM 827 C C . TYR A 1 103 ? 21.953 -3.256 -4.572 1.00 78.75 103 TYR A C 1
ATOM 829 O O . TYR A 1 103 ? 22.306 -2.450 -5.437 1.00 78.75 103 TYR A O 1
ATOM 837 N N . ASP A 1 104 ? 21.289 -4.376 -4.857 1.00 82.62 104 ASP A N 1
ATOM 838 C CA . ASP A 1 104 ? 20.876 -4.744 -6.206 1.00 82.62 104 ASP A CA 1
ATOM 839 C C . ASP A 1 104 ? 19.624 -3.975 -6.633 1.00 82.62 104 ASP A C 1
ATOM 841 O O . ASP A 1 104 ? 18.842 -3.467 -5.821 1.00 82.62 104 ASP A O 1
ATOM 845 N N . ASP A 1 105 ? 19.428 -3.904 -7.948 1.00 86.69 105 ASP A N 1
ATOM 846 C CA . ASP A 1 105 ? 18.225 -3.318 -8.517 1.00 86.69 105 ASP A CA 1
ATOM 847 C C . ASP A 1 105 ? 16.989 -4.108 -8.078 1.00 86.69 105 ASP A C 1
ATOM 849 O O . ASP A 1 105 ? 16.953 -5.331 -8.155 1.00 86.69 105 ASP A O 1
ATOM 853 N N . THR A 1 106 ? 15.951 -3.401 -7.657 1.00 88.69 106 THR A N 1
ATOM 854 C CA . THR A 1 106 ? 14.635 -3.958 -7.370 1.00 88.69 106 THR A CA 1
ATOM 855 C C . THR A 1 106 ? 13.774 -3.905 -8.624 1.00 88.69 106 THR A C 1
ATOM 857 O O . THR A 1 106 ? 13.641 -2.859 -9.271 1.00 88.69 106 THR A O 1
ATOM 860 N N . LEU A 1 107 ? 13.134 -5.025 -8.936 1.00 88.00 107 LEU A N 1
ATOM 861 C CA . LEU A 1 107 ? 12.099 -5.107 -9.956 1.00 88.00 107 LEU A CA 1
ATOM 862 C C . LEU A 1 107 ? 10.734 -4.834 -9.320 1.00 88.00 107 LEU A C 1
ATOM 864 O O . LEU A 1 107 ? 10.314 -5.502 -8.375 1.00 88.00 107 LEU A O 1
ATOM 868 N N . PHE A 1 108 ? 10.031 -3.845 -9.855 1.00 89.38 108 PHE A N 1
ATOM 869 C CA . PHE A 1 108 ? 8.691 -3.453 -9.449 1.00 89.38 108 PHE A CA 1
ATOM 870 C C . PHE A 1 108 ? 7.693 -3.864 -10.516 1.00 89.38 108 PHE A C 1
ATOM 872 O O . PHE A 1 108 ? 7.812 -3.478 -11.678 1.00 89.38 108 PHE A O 1
ATOM 879 N N . PHE A 1 109 ? 6.664 -4.579 -10.097 1.00 89.44 109 PHE A N 1
ATOM 880 C CA . PHE A 1 109 ? 5.483 -4.836 -10.892 1.00 89.44 109 PHE A CA 1
ATOM 881 C C . PHE A 1 109 ? 4.408 -3.820 -10.527 1.00 89.44 109 PHE A C 1
ATOM 883 O O . PHE A 1 109 ? 3.995 -3.742 -9.367 1.00 89.44 109 PHE A O 1
ATOM 890 N N . GLU A 1 110 ? 3.957 -3.035 -11.502 1.00 91.88 110 GLU A N 1
ATOM 891 C CA . GLU A 1 110 ? 2.838 -2.120 -11.308 1.00 91.88 110 GLU A CA 1
ATOM 892 C C . GLU A 1 110 ? 1.666 -2.489 -12.201 1.00 91.88 110 GLU A C 1
ATOM 894 O O . GLU A 1 110 ? 1.803 -2.571 -13.421 1.00 91.88 110 GLU A O 1
ATOM 899 N N . VAL A 1 111 ? 0.488 -2.606 -11.599 1.00 91.69 111 VAL A N 1
ATOM 900 C CA . VAL A 1 111 ? -0.786 -2.708 -12.309 1.00 91.69 111 VAL A CA 1
ATOM 901 C C . VAL A 1 111 ? -1.570 -1.435 -12.081 1.00 91.69 111 VAL A C 1
ATOM 903 O O . VAL A 1 111 ? -1.715 -0.992 -10.946 1.00 91.69 111 VAL A O 1
ATOM 906 N N . TYR A 1 112 ? -2.123 -0.858 -13.139 1.00 91.75 112 TYR A N 1
ATOM 907 C CA . TYR A 1 112 ? -2.934 0.348 -13.044 1.00 91.75 112 TYR A CA 1
ATOM 908 C C . TYR A 1 112 ? -4.326 0.132 -13.634 1.00 91.75 112 TYR A C 1
ATOM 910 O O . TYR A 1 112 ? -4.537 -0.671 -14.543 1.00 91.75 112 TYR A O 1
ATOM 918 N N . LYS A 1 113 ? -5.316 0.832 -13.079 1.00 91.69 113 LYS A N 1
ATOM 919 C CA . LYS A 1 113 ? -6.710 0.778 -13.542 1.00 91.69 113 LYS A CA 1
ATOM 920 C C . LYS A 1 113 ? -7.116 2.119 -14.151 1.00 91.69 113 LYS A C 1
ATOM 922 O O . LYS A 1 113 ? -6.633 3.167 -13.739 1.00 91.69 113 LYS A O 1
ATOM 927 N N . ASP A 1 114 ? -8.023 2.100 -15.125 1.00 89.94 114 ASP A N 1
ATOM 928 C CA . ASP A 1 114 ? -8.437 3.315 -15.854 1.00 89.94 114 ASP A CA 1
ATOM 929 C C . ASP A 1 114 ? -9.322 4.262 -15.029 1.00 89.94 114 ASP A C 1
ATOM 931 O O . ASP A 1 114 ? -9.325 5.481 -15.235 1.00 89.94 114 ASP A O 1
ATOM 935 N N . LYS A 1 115 ? -10.073 3.689 -14.085 1.00 93.62 115 LYS A N 1
ATOM 936 C CA . LYS A 1 115 ? -10.915 4.408 -13.128 1.00 93.62 115 LYS A CA 1
ATOM 937 C C . LYS A 1 115 ? -10.050 5.059 -12.037 1.00 93.62 115 LYS A C 1
ATOM 939 O O . LYS A 1 115 ? -9.038 4.482 -11.633 1.00 93.62 115 LYS A O 1
ATOM 944 N N . ALA A 1 116 ? -10.449 6.245 -11.576 1.00 94.62 116 ALA A N 1
ATOM 945 C CA . ALA A 1 116 ? -9.706 7.000 -10.571 1.00 94.62 116 ALA A CA 1
ATOM 946 C C . ALA A 1 116 ? -9.691 6.275 -9.217 1.00 94.62 116 ALA A C 1
ATOM 948 O O . ALA A 1 116 ? -10.644 5.580 -8.868 1.00 94.62 116 ALA A O 1
ATOM 949 N N . TYR A 1 117 ? -8.614 6.453 -8.452 1.00 94.06 117 TYR A N 1
ATOM 950 C CA . TYR A 1 117 ? -8.411 5.858 -7.132 1.00 94.06 117 TYR A CA 1
ATOM 951 C C . TYR A 1 117 ? -9.553 6.189 -6.165 1.00 94.06 117 TYR A C 1
ATOM 953 O O . TYR A 1 117 ? -10.108 5.290 -5.542 1.00 94.06 117 TYR A O 1
ATOM 961 N N . ASP A 1 118 ? -9.937 7.467 -6.078 1.00 92.19 118 ASP A N 1
ATOM 962 C CA . ASP A 1 118 ? -10.960 7.940 -5.136 1.00 92.19 118 ASP A CA 1
ATOM 963 C C . ASP A 1 118 ? -12.370 7.386 -5.453 1.00 92.19 118 ASP A C 1
ATOM 965 O O . ASP A 1 118 ? -13.265 7.454 -4.614 1.00 92.19 118 ASP A O 1
ATOM 969 N N . ASP A 1 119 ? -12.568 6.771 -6.626 1.00 94.88 119 ASP A N 1
ATOM 970 C CA . ASP A 1 119 ? -13.824 6.113 -6.991 1.00 94.88 119 ASP A CA 1
ATOM 971 C C . ASP A 1 119 ? -13.897 4.635 -6.530 1.00 94.88 119 ASP A C 1
ATOM 973 O O . ASP A 1 119 ? -14.862 3.923 -6.859 1.00 94.88 119 ASP A O 1
ATOM 977 N N . TYR A 1 120 ? -12.873 4.130 -5.834 1.00 93.94 120 TYR A N 1
ATOM 978 C CA . TYR A 1 120 ? -12.853 2.792 -5.240 1.00 93.94 120 TYR A CA 1
ATOM 979 C C . TYR A 1 120 ? -13.093 2.864 -3.724 1.00 93.94 120 TYR A C 1
ATOM 981 O O . TYR A 1 120 ? -12.222 3.324 -2.987 1.00 93.94 120 TYR A O 1
ATOM 989 N N . PRO A 1 121 ? -14.238 2.355 -3.231 1.00 93.88 121 PRO A N 1
ATOM 990 C CA . PRO A 1 121 ? -14.439 2.109 -1.805 1.00 93.88 121 PRO A CA 1
ATOM 991 C C . PRO A 1 121 ? -13.366 1.177 -1.228 1.00 93.88 121 PRO A C 1
ATOM 993 O O . PRO A 1 121 ? -12.838 0.325 -1.951 1.00 93.88 121 PRO A O 1
ATOM 996 N N . ILE A 1 122 ? -13.097 1.273 0.079 1.00 94.38 122 ILE A N 1
ATOM 997 C CA . ILE A 1 122 ? -12.083 0.445 0.753 1.00 94.38 122 ILE A CA 1
ATOM 998 C C . ILE A 1 122 ? -12.415 -1.041 0.605 1.00 94.38 122 ILE A C 1
ATOM 1000 O O . ILE A 1 122 ? -11.519 -1.830 0.303 1.00 94.38 122 ILE A O 1
ATOM 1004 N N . LYS A 1 123 ? -13.700 -1.417 0.693 1.00 94.69 123 LYS A N 1
ATOM 1005 C CA . LYS A 1 123 ? -14.157 -2.771 0.353 1.00 94.69 123 LYS A CA 1
ATOM 1006 C C . LYS A 1 123 ? -13.664 -3.237 -1.020 1.00 94.69 123 LYS A C 1
ATOM 1008 O O . LYS A 1 123 ? -13.020 -4.279 -1.110 1.00 94.69 123 LYS A O 1
ATOM 1013 N N . ASN A 1 124 ? -13.900 -2.450 -2.069 1.00 95.50 124 ASN A N 1
ATOM 1014 C CA . ASN A 1 124 ? -13.506 -2.818 -3.430 1.00 95.50 124 ASN A CA 1
ATOM 1015 C C . ASN A 1 124 ? -11.982 -2.913 -3.566 1.00 95.50 124 ASN A C 1
ATOM 1017 O O . ASN A 1 124 ? -11.489 -3.809 -4.240 1.00 95.50 124 ASN A O 1
ATOM 1021 N N . LEU A 1 125 ? -11.228 -2.009 -2.930 1.00 94.62 125 LEU A N 1
ATOM 1022 C CA . LEU A 1 125 ? -9.766 -2.098 -2.918 1.00 94.62 125 LEU A CA 1
ATOM 1023 C C . LEU A 1 125 ? -9.294 -3.383 -2.225 1.00 94.62 125 LEU A C 1
ATOM 1025 O O . LEU A 1 125 ? -8.382 -4.038 -2.724 1.00 94.62 125 LEU A O 1
ATOM 1029 N N . SER A 1 126 ? -9.930 -3.769 -1.115 1.00 95.12 126 SER A N 1
ATOM 1030 C CA . SER A 1 126 ? -9.582 -4.989 -0.384 1.00 95.12 126 SER A CA 1
ATOM 1031 C C . SER A 1 126 ? -9.832 -6.258 -1.204 1.00 95.12 126 SER A C 1
ATOM 1033 O O . SER A 1 126 ? -8.958 -7.121 -1.255 1.00 95.12 126 SER A O 1
ATOM 1035 N N . GLU A 1 127 ? -10.968 -6.332 -1.905 1.00 94.69 127 GLU A N 1
ATOM 1036 C CA . GLU A 1 127 ? -11.318 -7.441 -2.802 1.00 94.69 127 GLU A CA 1
ATOM 1037 C C . GLU A 1 127 ? -10.334 -7.515 -3.976 1.00 94.69 127 GLU A C 1
ATOM 1039 O O . GLU A 1 127 ? -9.757 -8.568 -4.226 1.00 94.69 127 GLU A O 1
ATOM 1044 N N . ILE A 1 128 ? -10.033 -6.377 -4.617 1.00 94.00 128 ILE A N 1
ATOM 1045 C CA . ILE A 1 128 ? -9.054 -6.307 -5.711 1.00 94.00 128 ILE A CA 1
ATOM 1046 C C . ILE A 1 128 ? -7.691 -6.848 -5.260 1.00 94.00 128 ILE A C 1
ATOM 1048 O O . ILE A 1 128 ? -7.101 -7.661 -5.964 1.00 94.00 128 ILE A O 1
ATOM 1052 N N . ILE A 1 129 ? -7.177 -6.425 -4.100 1.00 94.94 129 ILE A N 1
ATOM 1053 C CA . ILE A 1 129 ? -5.871 -6.889 -3.605 1.00 94.94 129 ILE A CA 1
ATOM 1054 C C . ILE A 1 129 ? -5.890 -8.396 -3.322 1.00 94.94 129 ILE A C 1
ATOM 1056 O O . ILE A 1 129 ? -4.925 -9.081 -3.649 1.00 94.94 129 ILE A O 1
ATOM 1060 N N . GLN A 1 130 ? -6.964 -8.918 -2.724 1.00 94.81 130 GLN A N 1
ATOM 1061 C CA . GLN A 1 130 ? -7.102 -10.351 -2.438 1.00 94.81 130 GLN A CA 1
ATOM 1062 C C . GLN A 1 130 ? -7.187 -11.190 -3.720 1.00 94.81 130 GLN A C 1
ATOM 1064 O O . GLN A 1 130 ? -6.542 -12.239 -3.810 1.00 94.81 130 GLN A O 1
ATOM 1069 N N . ASP A 1 131 ? -7.917 -10.709 -4.724 1.00 93.25 131 ASP A N 1
ATOM 1070 C CA . ASP A 1 131 ? -8.008 -11.352 -6.033 1.00 93.25 131 ASP A CA 1
ATOM 1071 C C . ASP A 1 131 ? -6.643 -11.357 -6.729 1.00 93.25 131 ASP A C 1
ATOM 1073 O O . ASP A 1 131 ? -6.191 -12.404 -7.190 1.00 93.25 131 ASP A O 1
ATOM 1077 N N . PHE A 1 132 ? -5.935 -10.221 -6.741 1.00 91.25 132 PHE A N 1
ATOM 1078 C CA . PHE A 1 132 ? -4.578 -10.137 -7.293 1.00 91.25 132 PHE A CA 1
ATOM 1079 C C . PHE A 1 132 ? -3.604 -11.065 -6.569 1.00 91.25 132 PHE A C 1
ATOM 1081 O O . PHE A 1 132 ? -2.850 -11.785 -7.219 1.00 91.25 132 PHE A O 1
ATOM 1088 N N . ALA A 1 133 ? -3.645 -11.088 -5.239 1.00 92.38 133 ALA A N 1
ATOM 1089 C CA . ALA A 1 133 ? -2.843 -11.991 -4.425 1.00 92.38 133 ALA A CA 1
ATOM 1090 C C . ALA A 1 133 ? -3.090 -13.462 -4.783 1.00 92.38 133 ALA A C 1
ATOM 1092 O O . ALA A 1 133 ? -2.142 -14.233 -4.910 1.00 92.38 133 ALA A O 1
ATOM 1093 N N . THR A 1 134 ? -4.349 -13.832 -5.018 1.00 93.19 134 THR A N 1
ATOM 1094 C CA . THR A 1 134 ? -4.731 -15.192 -5.413 1.00 93.19 134 THR A CA 1
ATOM 1095 C C . THR A 1 134 ? -4.266 -15.530 -6.831 1.00 93.19 134 THR A C 1
ATOM 1097 O O . THR A 1 134 ? -3.707 -16.600 -7.046 1.00 93.19 134 THR A O 1
ATOM 1100 N N . ILE A 1 135 ? -4.467 -14.625 -7.796 1.00 90.12 135 ILE A N 1
ATOM 1101 C CA . ILE A 1 135 ? -4.076 -14.825 -9.204 1.00 90.12 135 ILE A CA 1
ATOM 1102 C C . ILE A 1 135 ? -2.558 -14.966 -9.342 1.00 90.12 135 ILE A C 1
ATOM 1104 O O . ILE A 1 135 ? -2.087 -15.791 -10.121 1.00 90.12 135 ILE A O 1
ATOM 1108 N N . MET A 1 136 ? -1.804 -14.160 -8.595 1.00 86.75 136 MET A N 1
ATOM 1109 C CA . MET A 1 136 ? -0.343 -14.138 -8.663 1.00 86.75 136 MET A CA 1
ATOM 1110 C C . MET A 1 136 ? 0.323 -15.170 -7.743 1.00 86.75 136 MET A C 1
ATOM 1112 O O . MET A 1 136 ? 1.537 -15.313 -7.809 1.00 86.75 136 MET A O 1
ATOM 1116 N N . ASP A 1 137 ? -0.442 -15.860 -6.890 1.00 90.25 137 ASP A N 1
ATOM 1117 C CA . ASP A 1 137 ? 0.065 -16.730 -5.815 1.00 90.25 137 ASP A CA 1
ATOM 1118 C C . ASP A 1 137 ? 1.061 -16.013 -4.876 1.00 90.25 137 ASP A C 1
ATOM 1120 O O . ASP A 1 137 ? 2.136 -16.500 -4.526 1.00 90.25 137 ASP A O 1
ATOM 1124 N N . VAL A 1 138 ? 0.702 -14.794 -4.462 1.00 89.69 138 VAL A N 1
ATOM 1125 C CA . VAL A 1 138 ? 1.522 -13.920 -3.611 1.00 89.69 138 VAL A CA 1
ATOM 1126 C C . VAL A 1 138 ? 0.725 -13.513 -2.379 1.00 89.69 138 VAL A C 1
ATOM 1128 O O . VAL A 1 138 ? -0.472 -13.255 -2.438 1.00 89.69 138 VAL A O 1
ATOM 1131 N N . LYS A 1 139 ? 1.385 -13.396 -1.224 1.00 90.94 139 LYS A N 1
ATOM 1132 C CA . LYS A 1 139 ? 0.712 -12.965 0.009 1.00 90.94 139 LYS A CA 1
ATOM 1133 C C . LYS A 1 139 ? 0.255 -11.506 -0.088 1.00 90.94 139 LYS A C 1
ATOM 1135 O O . LYS A 1 139 ? 1.038 -10.635 -0.451 1.00 90.94 139 LYS A O 1
ATOM 1140 N N . VAL A 1 140 ? -0.970 -11.232 0.368 1.00 92.31 140 VAL A N 1
ATOM 1141 C CA . VAL A 1 140 ? -1.577 -9.885 0.438 1.00 92.31 140 VAL A CA 1
ATOM 1142 C C . VAL A 1 140 ? -0.638 -8.792 0.984 1.00 92.31 140 VAL A C 1
ATOM 1144 O O . VAL A 1 140 ? -0.566 -7.739 0.355 1.00 92.31 140 VAL A O 1
ATOM 1147 N N . PRO A 1 141 ? 0.129 -9.002 2.078 1.00 90.62 141 PRO A N 1
ATOM 1148 C CA . PRO A 1 141 ? 1.036 -7.978 2.603 1.00 90.62 141 PRO A CA 1
ATOM 1149 C C . PRO A 1 141 ? 2.140 -7.530 1.631 1.00 90.62 141 PRO A C 1
ATOM 1151 O O . PRO A 1 141 ? 2.738 -6.483 1.850 1.00 90.62 141 PRO A O 1
ATOM 1154 N N . ASN A 1 142 ? 2.425 -8.276 0.564 1.00 90.88 142 ASN A N 1
ATOM 1155 C CA . ASN A 1 142 ? 3.437 -7.885 -0.419 1.00 90.88 142 ASN A CA 1
ATOM 1156 C C . ASN A 1 142 ? 2.913 -6.868 -1.446 1.00 90.88 142 ASN A C 1
ATOM 1158 O O . ASN A 1 142 ? 3.703 -6.317 -2.213 1.00 90.88 142 ASN A O 1
ATOM 1162 N N . PHE A 1 143 ? 1.600 -6.622 -1.469 1.00 93.88 143 PHE A N 1
ATOM 1163 C CA . PHE A 1 143 ? 0.979 -5.643 -2.350 1.00 93.88 143 PHE A CA 1
ATOM 1164 C C . PHE A 1 143 ? 0.777 -4.312 -1.646 1.00 93.88 143 PHE A C 1
ATOM 1166 O O . PHE A 1 143 ? 0.432 -4.237 -0.462 1.00 93.88 143 PHE A O 1
ATOM 1173 N N . ARG A 1 144 ? 0.932 -3.249 -2.427 1.00 94.19 144 ARG A N 1
ATOM 1174 C CA . ARG A 1 144 ? 0.645 -1.881 -2.019 1.00 94.19 144 ARG A CA 1
ATOM 1175 C C . ARG A 1 144 ? -0.262 -1.231 -3.029 1.00 94.19 144 ARG A C 1
ATOM 1177 O O . ARG A 1 144 ? -0.178 -1.513 -4.218 1.00 94.19 144 ARG A O 1
ATOM 1184 N N . VAL A 1 145 ? -1.107 -0.341 -2.555 1.00 95.38 145 VAL A N 1
ATOM 1185 C CA . VAL A 1 145 ? -2.108 0.326 -3.364 1.00 95.38 145 VAL A CA 1
ATOM 1186 C C . VAL A 1 145 ? -2.042 1.819 -3.118 1.00 95.38 145 VAL A C 1
ATOM 1188 O O . VAL A 1 145 ? -2.116 2.279 -1.980 1.00 95.38 145 VAL A O 1
ATOM 1191 N N . PHE A 1 146 ? -1.912 2.571 -4.205 1.00 94.56 146 PHE A N 1
ATOM 1192 C CA . PHE A 1 146 ? -1.732 4.012 -4.178 1.00 94.56 146 PHE A CA 1
ATOM 1193 C C . PHE A 1 146 ? -2.541 4.691 -5.279 1.00 94.56 146 PHE A C 1
ATOM 1195 O O . PHE A 1 146 ? -2.811 4.113 -6.334 1.00 94.56 146 PHE A O 1
ATOM 1202 N N . ARG A 1 147 ? -2.850 5.969 -5.064 1.00 94.75 147 ARG A N 1
ATOM 1203 C CA . ARG A 1 147 ? -3.090 6.899 -6.168 1.00 94.75 147 ARG A CA 1
ATOM 1204 C C . ARG A 1 147 ? -1.752 7.212 -6.854 1.00 94.75 147 ARG A C 1
ATOM 1206 O O . ARG A 1 147 ? -0.719 7.284 -6.184 1.00 94.75 147 ARG A O 1
ATOM 1213 N N . ALA A 1 148 ? -1.730 7.354 -8.176 1.00 92.44 148 ALA A N 1
ATOM 1214 C CA . ALA A 1 148 ? -0.480 7.441 -8.937 1.00 92.44 148 ALA A CA 1
ATOM 1215 C C . ALA A 1 148 ? 0.402 8.650 -8.560 1.00 92.44 148 ALA A C 1
ATOM 1217 O O . ALA A 1 148 ? 1.629 8.532 -8.504 1.00 92.44 148 ALA A O 1
ATOM 1218 N N . ASP A 1 149 ? -0.193 9.808 -8.273 1.00 91.19 149 ASP A N 1
ATOM 1219 C CA . ASP A 1 149 ? 0.524 10.973 -7.741 1.00 91.19 149 ASP A CA 1
ATOM 1220 C C . ASP A 1 149 ? 1.151 10.695 -6.365 1.00 91.19 149 ASP A C 1
ATOM 1222 O O . ASP A 1 149 ? 2.287 11.096 -6.097 1.00 91.19 149 ASP A O 1
ATOM 1226 N N . TYR A 1 150 ? 0.448 9.953 -5.515 1.00 89.81 150 TYR A N 1
ATOM 1227 C CA . TYR A 1 150 ? 0.907 9.589 -4.188 1.00 89.81 150 TYR A CA 1
ATOM 1228 C C . TYR A 1 150 ? 2.024 8.543 -4.238 1.00 89.81 150 TYR A C 1
ATOM 1230 O O . TYR A 1 150 ? 2.986 8.661 -3.480 1.00 89.81 150 TYR A O 1
ATOM 1238 N N . LEU A 1 151 ? 2.005 7.612 -5.197 1.00 91.12 151 LEU A N 1
ATOM 1239 C CA . LEU A 1 151 ? 3.128 6.699 -5.434 1.00 91.12 151 LEU A CA 1
ATOM 1240 C C . LEU A 1 151 ? 4.442 7.460 -5.698 1.00 91.12 151 LEU A C 1
ATOM 1242 O O . LEU A 1 151 ? 5.505 7.041 -5.246 1.00 91.12 151 LEU A O 1
ATOM 1246 N N . LYS A 1 152 ? 4.397 8.617 -6.373 1.00 87.69 152 LYS A N 1
ATOM 1247 C CA . LYS A 1 152 ? 5.592 9.461 -6.577 1.00 87.69 152 LYS A CA 1
ATOM 1248 C C . LYS A 1 152 ? 6.127 10.023 -5.256 1.00 87.69 152 LYS A C 1
ATOM 1250 O O . LYS A 1 152 ? 7.338 10.128 -5.080 1.00 87.69 152 LYS A O 1
ATOM 1255 N N . ILE A 1 153 ? 5.232 10.390 -4.336 1.00 86.69 153 ILE A N 1
ATOM 1256 C CA . ILE A 1 153 ? 5.600 10.848 -2.991 1.00 86.69 153 ILE A CA 1
ATOM 1257 C C . ILE A 1 153 ? 6.196 9.682 -2.207 1.00 86.69 153 ILE A C 1
ATOM 1259 O O . ILE A 1 153 ? 7.307 9.819 -1.710 1.00 86.69 153 ILE A O 1
ATOM 1263 N N . TRP A 1 154 ? 5.504 8.540 -2.161 1.00 86.75 154 TRP A N 1
ATOM 1264 C CA . TRP A 1 154 ? 5.970 7.313 -1.511 1.00 86.75 154 TRP A CA 1
ATOM 1265 C C . TRP A 1 154 ? 7.408 6.968 -1.913 1.00 86.75 154 TRP A C 1
ATOM 1267 O O . TRP A 1 154 ? 8.274 6.818 -1.052 1.00 86.75 154 TRP A O 1
ATOM 1277 N N . ARG A 1 155 ? 7.669 6.944 -3.223 1.00 87.00 155 ARG A N 1
ATOM 1278 C CA . ARG A 1 155 ? 8.988 6.685 -3.810 1.00 87.00 155 ARG A CA 1
ATOM 1279 C C . ARG A 1 155 ? 10.061 7.629 -3.317 1.00 87.00 155 ARG A C 1
ATOM 1281 O O . ARG A 1 155 ? 11.152 7.196 -2.971 1.00 87.00 155 ARG A O 1
ATOM 1288 N N . ARG A 1 156 ? 9.748 8.922 -3.269 1.00 85.44 156 ARG A N 1
ATOM 1289 C CA . ARG A 1 156 ? 10.681 9.932 -2.774 1.00 85.44 156 ARG A CA 1
ATOM 1290 C C . ARG A 1 156 ? 10.993 9.725 -1.292 1.00 85.44 156 ARG A C 1
ATOM 1292 O O . ARG A 1 156 ? 12.155 9.819 -0.927 1.00 85.44 156 ARG A O 1
ATOM 1299 N N . GLU A 1 157 ? 9.987 9.443 -0.464 1.00 83.31 157 GLU A N 1
ATOM 1300 C CA . GLU A 1 157 ? 10.197 9.196 0.972 1.00 83.31 157 GLU A CA 1
ATOM 1301 C C . GLU A 1 157 ? 10.954 7.876 1.235 1.00 83.31 157 GLU A C 1
ATOM 1303 O O . GLU A 1 157 ? 11.642 7.761 2.244 1.00 83.31 157 GLU A O 1
ATOM 1308 N N . ASN A 1 158 ? 10.881 6.911 0.308 1.00 80.38 158 ASN A N 1
ATOM 1309 C CA . ASN A 1 158 ? 11.593 5.625 0.362 1.00 80.38 158 ASN A CA 1
ATOM 1310 C C . ASN A 1 158 ? 12.902 5.597 -0.444 1.00 80.38 158 ASN A C 1
ATOM 1312 O O . ASN A 1 158 ? 13.501 4.539 -0.614 1.00 80.38 158 ASN A O 1
ATOM 1316 N N . ASN A 1 159 ? 13.359 6.744 -0.960 1.00 84.62 159 ASN A N 1
ATOM 1317 C CA . ASN A 1 159 ? 14.557 6.850 -1.804 1.00 84.62 159 ASN A CA 1
ATOM 1318 C C . ASN A 1 159 ? 14.580 5.858 -2.987 1.00 84.62 159 ASN A C 1
ATOM 1320 O O . ASN A 1 159 ? 15.645 5.360 -3.367 1.00 84.62 159 ASN A O 1
ATOM 1324 N N . GLU A 1 160 ? 13.411 5.584 -3.569 1.00 86.12 160 GLU A N 1
ATOM 1325 C CA . GLU A 1 160 ? 13.247 4.734 -4.745 1.00 86.12 160 GLU A CA 1
ATOM 1326 C C . GLU A 1 160 ? 13.560 5.543 -6.012 1.00 86.12 160 GLU A C 1
ATOM 1328 O O . GLU A 1 160 ? 12.837 6.478 -6.379 1.00 86.12 160 GLU A O 1
ATOM 1333 N N . VAL A 1 161 ? 14.638 5.179 -6.707 1.00 85.12 161 VAL A N 1
ATOM 1334 C CA . VAL A 1 161 ? 15.051 5.803 -7.969 1.00 85.12 161 VAL A CA 1
ATOM 1335 C C . VAL A 1 161 ? 14.816 4.828 -9.114 1.00 85.12 161 VAL A C 1
ATOM 1337 O O . VAL A 1 161 ? 15.503 3.818 -9.235 1.00 85.12 161 VAL A O 1
ATOM 1340 N N . LEU A 1 162 ? 13.851 5.142 -9.976 1.00 85.25 162 LEU A N 1
ATOM 1341 C CA . LEU A 1 162 ? 13.489 4.296 -11.114 1.00 85.25 162 LEU A CA 1
ATOM 1342 C C . LEU A 1 162 ? 14.451 4.509 -12.288 1.00 85.25 162 LEU A C 1
ATOM 1344 O O . LEU A 1 162 ? 14.697 5.644 -12.707 1.00 85.25 162 LEU A O 1
ATOM 1348 N N . LYS A 1 163 ? 14.927 3.415 -12.877 1.00 81.12 163 LYS A N 1
ATOM 1349 C CA . LYS A 1 163 ? 15.631 3.393 -14.159 1.00 81.12 163 LYS A CA 1
ATOM 1350 C C . LYS A 1 163 ? 14.558 3.295 -15.246 1.00 81.12 163 LYS A C 1
ATOM 1352 O O . LYS A 1 163 ? 14.083 2.214 -15.569 1.00 81.12 163 LYS A O 1
ATOM 1357 N N . GLN A 1 164 ? 14.068 4.440 -15.725 1.00 65.69 164 GLN A N 1
ATOM 1358 C CA . GLN A 1 164 ? 12.954 4.465 -16.682 1.00 65.69 164 GLN A CA 1
ATOM 1359 C C . GLN A 1 164 ? 13.273 3.693 -17.971 1.00 65.69 164 GLN A C 1
ATOM 1361 O O . GLN A 1 164 ? 14.230 4.014 -18.674 1.00 65.69 164 GLN A O 1
ATOM 1366 N N . LEU A 1 165 ? 12.371 2.777 -18.328 1.00 50.41 165 LEU A N 1
ATOM 1367 C CA . LEU A 1 165 ? 12.118 2.331 -19.696 1.00 50.41 165 LEU A CA 1
ATOM 1368 C C . LEU A 1 165 ? 10.876 3.087 -20.206 1.00 50.41 165 LEU A C 1
ATOM 1370 O O . LEU A 1 165 ? 9.945 3.351 -19.450 1.00 50.41 165 LEU A O 1
ATOM 1374 N N . GLY A 1 166 ? 10.905 3.548 -21.458 1.00 50.31 166 GLY A N 1
ATOM 1375 C CA . GLY A 1 166 ? 9.939 4.499 -22.022 1.00 50.31 166 GLY A CA 1
ATOM 1376 C C . GLY A 1 166 ? 8.496 3.990 -22.071 1.00 50.31 166 GLY A C 1
ATOM 1377 O O . GLY A 1 166 ? 8.098 3.322 -23.022 1.00 50.31 166 GLY A O 1
ATOM 1378 N N . GLU A 1 167 ? 7.691 4.381 -21.088 1.00 60.06 167 GLU A N 1
ATOM 1379 C CA . GLU A 1 167 ? 6.321 3.895 -20.923 1.00 60.06 167 GLU A CA 1
ATOM 1380 C C . GLU A 1 167 ? 5.261 4.989 -21.024 1.00 60.06 167 GLU A C 1
ATOM 1382 O O . GLU A 1 167 ? 5.518 6.185 -20.857 1.00 60.06 167 GLU A O 1
ATOM 1387 N N . LYS A 1 168 ? 4.025 4.550 -21.294 1.00 66.44 168 LYS A N 1
ATOM 1388 C CA . LYS A 1 168 ? 2.847 5.417 -21.315 1.00 66.44 168 LYS A CA 1
ATOM 1389 C C . LYS A 1 168 ? 2.670 6.094 -19.948 1.00 66.44 168 LYS A C 1
ATOM 1391 O O . LYS A 1 168 ? 2.798 5.431 -18.919 1.00 66.44 168 LYS A O 1
ATOM 1396 N N . PRO A 1 169 ? 2.336 7.393 -19.919 1.00 76.25 169 PRO A N 1
ATOM 1397 C CA . PRO A 1 169 ? 2.109 8.092 -18.665 1.00 76.25 169 PRO A CA 1
ATOM 1398 C C . PRO A 1 169 ? 0.874 7.525 -17.952 1.00 76.25 169 PRO A C 1
ATOM 1400 O O . PRO A 1 169 ? -0.205 7.455 -18.538 1.00 76.25 169 PRO A O 1
ATOM 1403 N N . ILE A 1 170 ? 1.036 7.163 -16.678 1.00 85.25 170 ILE A N 1
ATOM 1404 C CA . ILE A 1 170 ? -0.080 6.908 -15.760 1.00 85.25 170 ILE A CA 1
ATOM 1405 C C . ILE A 1 170 ? -0.642 8.270 -15.336 1.00 85.25 170 ILE A C 1
ATOM 1407 O O . ILE A 1 170 ? 0.121 9.158 -14.943 1.00 85.25 170 ILE A O 1
ATOM 1411 N N . ARG A 1 171 ? -1.961 8.455 -15.438 1.00 91.81 171 ARG A N 1
ATOM 1412 C CA . ARG A 1 171 ? -2.639 9.660 -14.942 1.00 91.81 171 ARG A CA 1
ATOM 1413 C C . ARG A 1 171 ? -2.517 9.730 -13.426 1.00 91.81 171 ARG A C 1
ATOM 1415 O O . ARG A 1 171 ? -2.670 8.724 -12.742 1.00 91.81 171 ARG A O 1
ATOM 1422 N N . ASP A 1 172 ? -2.325 10.939 -12.918 1.00 92.44 172 ASP A N 1
ATOM 1423 C CA . ASP A 1 172 ? -2.091 11.207 -11.497 1.00 92.44 172 ASP A CA 1
ATOM 1424 C C . ASP A 1 172 ? -3.182 10.659 -10.565 1.00 92.44 172 ASP A C 1
ATOM 1426 O O . ASP A 1 172 ? -2.876 10.289 -9.438 1.00 92.44 172 ASP A O 1
ATOM 1430 N N . ASP A 1 173 ? -4.426 10.553 -11.031 1.00 93.94 173 ASP A N 1
ATOM 1431 C CA . ASP A 1 173 ? -5.571 10.087 -10.251 1.00 93.94 173 ASP A CA 1
ATOM 1432 C C . ASP A 1 173 ? -5.822 8.573 -10.330 1.00 93.94 173 ASP A C 1
ATOM 1434 O O . ASP A 1 173 ? -6.716 8.077 -9.648 1.00 93.94 173 ASP A O 1
ATOM 1438 N N . GLN A 1 174 ? -5.076 7.820 -11.142 1.00 94.56 174 GLN A N 1
ATOM 1439 C CA . GLN A 1 174 ? -5.307 6.383 -11.306 1.00 94.56 174 GLN A CA 1
ATOM 1440 C C . GLN A 1 174 ? -4.913 5.580 -10.067 1.00 94.56 174 GLN A C 1
ATOM 1442 O O . GLN A 1 174 ? -3.961 5.905 -9.356 1.00 94.56 174 GLN A O 1
ATOM 1447 N N . LEU A 1 175 ? -5.640 4.482 -9.857 1.00 95.19 175 LEU A N 1
ATOM 1448 C CA . LEU A 1 175 ? -5.260 3.419 -8.934 1.00 95.19 175 LEU A CA 1
ATOM 1449 C C . LEU A 1 175 ? -4.044 2.667 -9.492 1.00 95.19 175 LEU A C 1
ATOM 1451 O O . LEU A 1 175 ? -4.105 2.168 -10.618 1.00 95.19 175 LEU A O 1
ATOM 1455 N N . VAL A 1 176 ? -2.992 2.546 -8.683 1.00 95.31 176 VAL A N 1
ATOM 1456 C CA . VAL A 1 176 ? -1.790 1.754 -8.963 1.00 95.31 176 VAL A CA 1
ATOM 1457 C C . VAL A 1 176 ? -1.577 0.740 -7.842 1.00 95.31 176 VAL A C 1
ATOM 1459 O O . VAL A 1 176 ? -1.497 1.104 -6.669 1.00 95.31 176 VAL A O 1
ATOM 1462 N N . ILE A 1 177 ? -1.479 -0.531 -8.216 1.00 95.38 177 ILE A N 1
ATOM 1463 C CA . ILE A 1 177 ? -1.102 -1.647 -7.351 1.00 95.38 177 ILE A CA 1
ATOM 1464 C C . ILE A 1 177 ? 0.370 -1.941 -7.621 1.00 95.38 177 ILE A C 1
ATOM 1466 O O . ILE A 1 177 ? 0.742 -2.172 -8.769 1.00 95.38 177 ILE A O 1
ATOM 1470 N N . VAL A 1 178 ? 1.198 -1.917 -6.584 1.00 93.94 178 VAL A N 1
ATOM 1471 C CA . VAL A 1 178 ? 2.647 -2.104 -6.659 1.00 93.94 178 VAL A CA 1
ATOM 1472 C C . VAL A 1 178 ? 3.036 -3.357 -5.889 1.00 93.94 178 VAL A C 1
ATOM 1474 O O . VAL A 1 178 ? 2.570 -3.577 -4.770 1.00 93.94 178 VAL A O 1
ATOM 1477 N N . TRP A 1 179 ? 3.922 -4.151 -6.477 1.00 91.94 179 TRP A N 1
ATOM 1478 C CA . TRP A 1 179 ? 4.539 -5.316 -5.854 1.00 91.94 179 TRP A CA 1
ATOM 1479 C C . TRP A 1 179 ? 6.029 -5.367 -6.223 1.00 91.94 179 TRP A C 1
ATOM 1481 O O . TRP A 1 179 ? 6.394 -5.168 -7.379 1.00 91.94 179 TRP A O 1
ATOM 1491 N N . LYS A 1 180 ? 6.906 -5.603 -5.240 1.00 89.38 180 LYS A N 1
ATOM 1492 C CA . LYS A 1 180 ? 8.338 -5.860 -5.462 1.00 89.38 180 LYS A CA 1
ATOM 1493 C C . LYS A 1 180 ? 8.518 -7.326 -5.885 1.00 89.38 180 LYS A C 1
ATOM 1495 O O . LYS A 1 180 ? 8.316 -8.213 -5.059 1.00 89.38 180 LYS A O 1
ATOM 1500 N N . LEU A 1 181 ? 8.873 -7.567 -7.148 1.00 85.31 181 LEU A N 1
ATOM 1501 C CA . LEU A 1 181 ? 9.050 -8.911 -7.716 1.00 85.31 181 LEU A CA 1
ATOM 1502 C C . LEU A 1 181 ? 10.272 -9.619 -7.141 1.00 85.31 181 LEU A C 1
ATOM 1504 O O . LEU A 1 181 ? 10.205 -10.788 -6.779 1.00 85.31 181 LEU A O 1
ATOM 1508 N N . GLY A 1 182 ? 11.385 -8.897 -7.066 1.00 85.75 182 GLY A N 1
ATOM 1509 C CA . GLY A 1 182 ? 12.677 -9.480 -6.748 1.00 85.75 182 GLY A CA 1
ATOM 1510 C C . GLY A 1 182 ? 13.818 -8.546 -7.113 1.00 85.75 182 GLY A C 1
ATOM 1511 O O . GLY A 1 182 ? 13.618 -7.339 -7.284 1.00 85.75 182 GLY A O 1
ATOM 1512 N N . CYS A 1 183 ? 15.007 -9.128 -7.212 1.00 86.44 183 CYS A N 1
ATOM 1513 C CA . CYS A 1 183 ? 16.270 -8.418 -7.357 1.00 86.44 183 CYS A CA 1
ATOM 1514 C C . CYS A 1 183 ? 16.931 -8.757 -8.690 1.00 86.44 183 CYS A C 1
ATOM 1516 O O . CYS A 1 183 ? 16.842 -9.893 -9.145 1.00 86.44 183 CYS A O 1
ATOM 1518 N N . GLY A 1 184 ? 17.616 -7.789 -9.293 1.00 82.56 184 GLY A N 1
ATOM 1519 C CA . GLY A 1 184 ? 18.350 -7.959 -10.543 1.00 82.56 184 GLY A CA 1
ATOM 1520 C C . GLY A 1 184 ? 17.705 -7.243 -11.726 1.00 82.56 184 GLY A C 1
ATOM 1521 O O . GLY A 1 184 ? 17.089 -6.180 -11.587 1.00 82.56 184 GLY A O 1
ATOM 1522 N N . SER A 1 185 ? 17.915 -7.796 -12.919 1.00 77.31 185 SER A N 1
ATOM 1523 C CA . SER A 1 185 ? 17.382 -7.262 -14.169 1.00 77.31 185 SER A CA 1
ATOM 1524 C C . SER A 1 185 ? 16.246 -8.131 -14.694 1.00 77.31 185 SER A C 1
ATOM 1526 O O . SER A 1 185 ? 16.174 -9.326 -14.420 1.00 77.31 185 SER A O 1
ATOM 1528 N N . PHE A 1 186 ? 15.330 -7.517 -15.441 1.00 71.94 186 PHE A N 1
ATOM 1529 C CA . PHE A 1 186 ? 14.195 -8.241 -16.005 1.00 71.94 186 PHE A CA 1
ATOM 1530 C C . PHE A 1 186 ? 14.638 -9.319 -17.009 1.00 71.94 186 PHE A C 1
ATOM 1532 O O . PHE A 1 186 ? 14.000 -10.364 -17.096 1.00 71.94 186 PHE A O 1
ATOM 1539 N N . ASP A 1 187 ? 15.740 -9.070 -17.724 1.00 70.44 187 ASP A N 1
ATOM 1540 C CA . ASP A 1 187 ? 16.243 -9.919 -18.809 1.00 70.44 187 ASP A CA 1
ATOM 1541 C C . ASP A 1 187 ? 16.928 -11.204 -18.313 1.00 70.44 187 ASP A C 1
ATOM 1543 O O . ASP A 1 187 ? 17.120 -12.131 -19.101 1.00 70.44 187 ASP A O 1
ATOM 1547 N N . ASP A 1 188 ? 17.285 -11.271 -17.028 1.00 62.81 188 ASP A N 1
ATOM 1548 C CA . ASP A 1 188 ? 18.102 -12.353 -16.469 1.00 62.81 188 ASP A CA 1
ATOM 1549 C C . ASP A 1 188 ? 17.285 -13.514 -15.868 1.00 62.81 188 ASP A C 1
ATOM 1551 O O . ASP A 1 188 ? 17.882 -14.529 -15.506 1.00 62.81 188 ASP A O 1
ATOM 1555 N N . ASP A 1 189 ? 15.954 -13.398 -15.755 1.00 63.38 189 ASP A N 1
ATOM 1556 C CA . ASP A 1 189 ? 15.141 -14.343 -14.972 1.00 63.38 189 ASP A CA 1
ATOM 1557 C C . ASP A 1 189 ? 13.949 -14.933 -15.750 1.00 63.38 189 ASP A C 1
ATOM 1559 O O . ASP A 1 189 ? 13.047 -14.213 -16.192 1.00 63.38 189 ASP A O 1
ATOM 1563 N N . ASP A 1 190 ? 13.916 -16.264 -15.887 1.00 63.34 190 ASP A N 1
ATOM 1564 C CA . ASP A 1 190 ? 12.843 -17.004 -16.574 1.00 63.34 190 ASP A CA 1
ATOM 1565 C C . ASP A 1 190 ? 11.489 -16.855 -15.846 1.00 63.34 190 ASP A C 1
ATOM 1567 O O . ASP A 1 190 ? 10.425 -16.864 -16.475 1.00 63.34 190 ASP A O 1
ATOM 1571 N N . ASP A 1 191 ? 11.510 -16.640 -14.527 1.00 63.19 191 ASP A N 1
ATOM 1572 C CA . ASP A 1 191 ? 10.303 -16.489 -13.708 1.00 63.19 191 ASP A CA 1
ATOM 1573 C C . ASP A 1 191 ? 9.552 -15.173 -13.992 1.00 63.19 191 ASP A C 1
ATOM 1575 O O . ASP A 1 191 ? 8.322 -15.104 -13.864 1.00 63.19 191 ASP A O 1
ATOM 1579 N N . ASN A 1 192 ? 10.247 -14.149 -14.496 1.00 66.50 192 ASN A N 1
ATOM 1580 C CA . ASN A 1 192 ? 9.636 -12.882 -14.901 1.00 66.50 192 ASN A CA 1
ATOM 1581 C C . ASN A 1 192 ? 8.699 -13.039 -16.114 1.00 66.50 192 ASN A C 1
ATOM 1583 O O . ASN A 1 192 ? 7.678 -12.345 -16.213 1.00 66.50 192 ASN A O 1
ATOM 1587 N N . TYR A 1 193 ? 8.990 -13.980 -17.019 1.00 66.88 193 TYR A N 1
ATOM 1588 C CA . TYR A 1 193 ? 8.140 -14.263 -18.181 1.00 66.88 193 TYR A CA 1
ATOM 1589 C C . TYR A 1 193 ? 6.795 -14.883 -17.780 1.00 66.88 193 TYR A C 1
ATOM 1591 O O . TYR A 1 193 ? 5.768 -14.608 -18.415 1.00 66.88 193 TYR A O 1
ATOM 1599 N N . ASN A 1 194 ? 6.770 -15.666 -16.698 1.00 72.94 194 ASN A N 1
ATOM 1600 C CA . ASN A 1 194 ? 5.536 -16.246 -16.169 1.00 72.94 194 ASN A CA 1
ATOM 1601 C C . ASN A 1 194 ? 4.597 -15.152 -15.644 1.00 72.94 194 ASN A C 1
ATOM 1603 O O . ASN A 1 194 ? 3.407 -15.162 -15.963 1.00 72.94 194 ASN A O 1
ATOM 1607 N N . ILE A 1 195 ? 5.136 -14.156 -14.931 1.00 71.75 195 ILE A N 1
ATOM 1608 C CA . ILE A 1 195 ? 4.366 -13.011 -14.421 1.00 71.75 195 ILE A CA 1
ATOM 1609 C C . ILE A 1 195 ? 3.710 -12.244 -15.570 1.00 71.75 195 ILE A C 1
ATOM 1611 O O . ILE A 1 195 ? 2.504 -12.008 -15.522 1.00 71.75 195 ILE A O 1
ATOM 1615 N N . VAL A 1 196 ? 4.473 -11.911 -16.620 1.00 76.31 196 VAL A N 1
ATOM 1616 C CA . VAL A 1 196 ? 3.969 -11.197 -17.810 1.00 76.31 196 VAL A CA 1
ATOM 1617 C C . VAL A 1 196 ? 2.864 -11.975 -18.521 1.00 76.31 196 VAL A C 1
ATOM 1619 O O . VAL A 1 196 ? 1.886 -11.376 -18.979 1.00 76.31 196 VAL A O 1
ATOM 1622 N N . THR A 1 197 ? 2.993 -13.298 -18.590 1.00 76.38 197 THR A N 1
ATOM 1623 C CA . THR A 1 197 ? 1.991 -14.165 -19.218 1.00 76.38 197 THR A CA 1
ATOM 1624 C C . THR A 1 197 ? 0.685 -14.137 -18.428 1.00 76.38 197 THR A C 1
ATOM 1626 O O . THR A 1 197 ? -0.356 -13.794 -18.986 1.00 76.38 197 THR A O 1
ATOM 1629 N N . VAL A 1 198 ? 0.746 -14.369 -17.110 1.00 76.25 198 VAL A N 1
ATOM 1630 C CA . VAL A 1 198 ? -0.434 -14.365 -16.228 1.00 76.25 198 VAL A CA 1
ATOM 1631 C C . VAL A 1 198 ? -1.190 -13.039 -16.313 1.00 76.25 198 VAL A C 1
ATOM 1633 O O . VAL A 1 198 ? -2.415 -13.025 -16.431 1.00 76.25 198 VAL A O 1
ATOM 1636 N N . VAL A 1 199 ? -0.493 -11.904 -16.292 1.00 77.25 199 VAL A N 1
ATOM 1637 C CA . VAL A 1 199 ? -1.169 -10.596 -16.319 1.00 77.25 199 VAL A CA 1
ATOM 1638 C C . VAL A 1 199 ? -1.716 -10.222 -17.693 1.00 77.25 199 VAL A C 1
ATOM 1640 O O . VAL A 1 199 ? -2.755 -9.563 -17.772 1.00 77.25 199 VAL A O 1
ATOM 1643 N N . SER A 1 200 ? -1.061 -10.675 -18.765 1.00 77.00 200 SER A N 1
ATOM 1644 C CA . SER A 1 200 ? -1.551 -10.496 -20.134 1.00 77.00 200 SER A CA 1
ATOM 1645 C C . SER A 1 200 ? -2.812 -11.325 -20.379 1.00 77.00 200 SER A C 1
ATOM 1647 O O . SER A 1 200 ? -3.785 -10.805 -20.925 1.00 77.00 200 SER A O 1
ATOM 1649 N N . ASP A 1 201 ? -2.842 -12.569 -19.894 1.00 82.25 201 ASP A N 1
ATOM 1650 C CA . ASP A 1 201 ? -4.003 -13.461 -19.993 1.00 82.25 201 ASP A CA 1
ATOM 1651 C C . ASP A 1 201 ? -5.219 -12.916 -19.225 1.00 82.25 201 ASP A C 1
ATOM 1653 O O . ASP A 1 201 ? -6.363 -13.080 -19.654 1.00 82.25 201 ASP A O 1
ATOM 1657 N N . ASN A 1 202 ? -4.973 -12.190 -18.130 1.00 77.94 202 ASN A N 1
ATOM 1658 C CA . ASN A 1 202 ? -6.001 -11.512 -17.337 1.00 77.94 202 ASN A CA 1
ATOM 1659 C C . ASN A 1 202 ? -6.310 -10.072 -17.806 1.00 77.94 202 ASN A C 1
ATOM 1661 O O . ASN A 1 202 ? -7.091 -9.370 -17.161 1.00 77.94 202 ASN A O 1
ATOM 1665 N N . GLN A 1 203 ? -5.734 -9.630 -18.933 1.00 81.38 203 GLN A N 1
ATOM 1666 C CA . GLN A 1 203 ? -5.972 -8.319 -19.558 1.00 81.38 203 GLN A CA 1
ATOM 1667 C C . GLN A 1 203 ? -5.718 -7.119 -18.629 1.00 81.38 203 GLN A C 1
ATOM 1669 O O . GLN A 1 203 ? -6.422 -6.106 -18.683 1.00 81.38 203 GLN A O 1
ATOM 1674 N N . PHE A 1 204 ? -4.718 -7.211 -17.754 1.00 82.38 204 PHE A N 1
ATOM 1675 C CA . PHE A 1 204 ? -4.351 -6.084 -16.906 1.00 82.38 204 PHE A CA 1
ATOM 1676 C C . PHE A 1 204 ? -3.532 -5.046 -17.676 1.00 82.38 204 PHE A C 1
ATOM 1678 O O . PHE A 1 204 ? -2.693 -5.384 -18.506 1.00 82.38 204 PHE A O 1
ATOM 1685 N N . ASN A 1 205 ? -3.733 -3.765 -17.360 1.00 87.88 205 ASN A N 1
ATOM 1686 C CA . ASN A 1 205 ? -2.787 -2.729 -17.753 1.00 87.88 205 ASN A CA 1
ATOM 1687 C C . ASN A 1 205 ? -1.649 -2.738 -16.732 1.00 87.88 205 ASN A C 1
ATOM 1689 O O . ASN A 1 205 ? -1.866 -2.415 -15.563 1.00 87.88 205 ASN A O 1
ATOM 1693 N N . PHE A 1 206 ? -0.455 -3.137 -17.156 1.00 88.19 206 PHE A N 1
ATOM 1694 C CA . PHE A 1 206 ? 0.680 -3.296 -16.256 1.00 88.19 206 PHE A CA 1
ATOM 1695 C C . PHE A 1 206 ? 1.964 -2.731 -16.853 1.00 88.19 206 PHE A C 1
ATOM 1697 O O . PHE A 1 206 ? 2.021 -2.345 -18.025 1.00 88.19 206 PHE A O 1
ATOM 1704 N N . ARG A 1 207 ? 2.986 -2.679 -16.008 1.00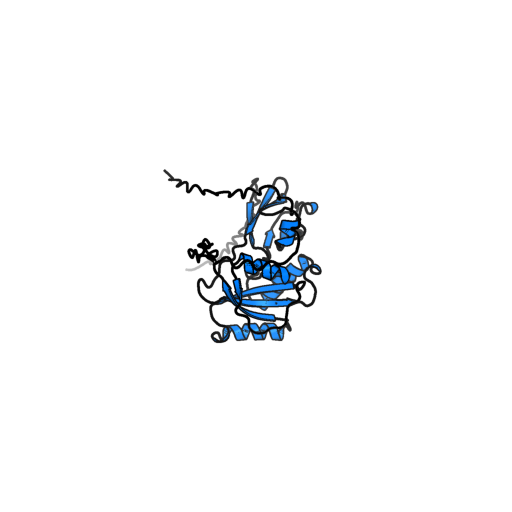 86.94 207 ARG A N 1
ATOM 1705 C CA . ARG A 1 207 ? 4.368 -2.421 -16.380 1.00 86.94 207 ARG A CA 1
ATOM 1706 C C . ARG A 1 207 ? 5.332 -3.055 -15.391 1.00 86.94 207 ARG A C 1
ATOM 1708 O O . ARG A 1 207 ? 4.976 -3.282 -14.234 1.00 86.94 207 ARG A O 1
ATOM 1715 N N . VAL A 1 208 ? 6.554 -3.292 -15.854 1.00 85.69 208 VAL A N 1
ATOM 1716 C CA . VAL A 1 208 ? 7.656 -3.765 -15.016 1.00 85.69 208 VAL A CA 1
ATOM 1717 C C . VAL A 1 208 ? 8.752 -2.718 -15.044 1.00 85.69 208 VAL A C 1
ATOM 1719 O O . VAL A 1 208 ? 9.240 -2.350 -16.108 1.00 85.69 208 VAL A O 1
ATOM 1722 N N . ILE A 1 209 ? 9.115 -2.216 -13.871 1.00 86.94 209 ILE A N 1
ATOM 1723 C CA . ILE A 1 209 ? 10.080 -1.132 -13.725 1.00 86.94 209 ILE A CA 1
ATOM 1724 C C . ILE A 1 209 ? 11.250 -1.632 -12.903 1.00 86.94 209 ILE A C 1
ATOM 1726 O O . ILE A 1 209 ? 11.063 -2.241 -11.856 1.00 86.94 209 ILE A O 1
ATOM 1730 N N . GLN A 1 210 ? 12.456 -1.302 -13.336 1.00 87.62 210 GLN A N 1
ATOM 1731 C CA . GLN A 1 210 ? 13.653 -1.502 -12.539 1.00 87.62 210 GLN A CA 1
ATOM 1732 C C . GLN A 1 210 ? 13.984 -0.220 -11.768 1.00 87.62 210 GLN A C 1
ATOM 1734 O O . GLN A 1 210 ? 13.875 0.887 -12.302 1.00 87.62 210 GLN A O 1
ATOM 1739 N N . GLY A 1 211 ? 14.406 -0.337 -10.515 1.00 86.62 211 GLY A N 1
ATOM 1740 C CA . GLY A 1 211 ? 14.841 0.809 -9.722 1.00 86.62 211 GLY A CA 1
ATOM 1741 C C . GLY A 1 211 ? 15.793 0.422 -8.603 1.00 86.62 211 GLY A C 1
ATOM 1742 O O . GLY A 1 211 ? 15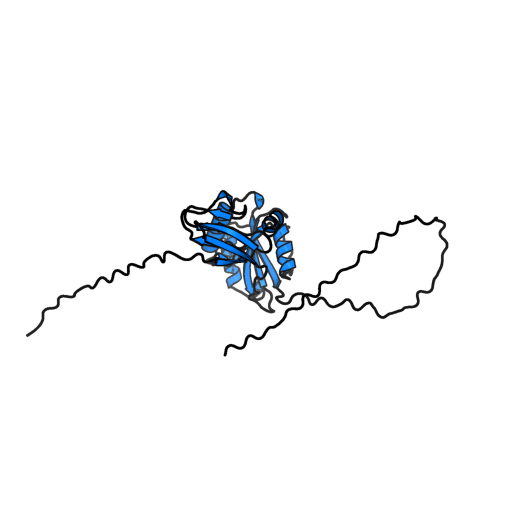.978 -0.749 -8.318 1.00 86.62 211 GLY A O 1
ATOM 1743 N N . VAL A 1 212 ? 16.392 1.419 -7.963 1.00 86.19 212 VAL A N 1
ATOM 1744 C CA . VAL A 1 212 ? 17.235 1.242 -6.775 1.00 86.19 212 VAL A CA 1
ATOM 1745 C C . VAL A 1 212 ? 16.474 1.770 -5.568 1.00 86.19 212 VAL A C 1
ATOM 1747 O O . VAL A 1 212 ? 15.970 2.894 -5.621 1.00 86.19 212 VAL A O 1
ATOM 1750 N N . VAL A 1 213 ? 16.413 0.994 -4.486 1.00 83.38 213 VAL A N 1
ATOM 1751 C CA . VAL A 1 213 ? 15.875 1.435 -3.191 1.00 83.38 213 VAL A CA 1
ATOM 1752 C C . VAL A 1 213 ? 17.038 1.609 -2.228 1.00 83.38 213 VAL A C 1
ATOM 1754 O O . VAL A 1 213 ? 17.744 0.653 -1.920 1.00 83.38 213 VAL A O 1
ATOM 1757 N N . ASN A 1 214 ? 17.264 2.838 -1.770 1.00 75.19 214 ASN A N 1
ATOM 1758 C CA . ASN A 1 214 ? 18.346 3.121 -0.831 1.00 75.19 214 ASN A CA 1
ATOM 1759 C C . ASN A 1 214 ? 17.798 3.131 0.602 1.00 75.19 214 ASN A C 1
ATOM 1761 O O . ASN A 1 214 ? 17.161 4.102 1.014 1.00 75.19 214 ASN A O 1
ATOM 1765 N N . ASP A 1 215 ? 18.101 2.085 1.377 1.00 64.69 215 ASP A N 1
ATOM 1766 C CA . ASP A 1 215 ? 17.734 1.996 2.804 1.00 64.69 215 ASP A CA 1
ATOM 1767 C C . ASP A 1 215 ? 18.479 3.023 3.679 1.00 64.69 215 ASP A C 1
ATOM 1769 O O . ASP A 1 215 ? 18.102 3.288 4.822 1.00 64.69 215 ASP A O 1
ATOM 1773 N N . ILE A 1 216 ? 19.541 3.632 3.145 1.00 55.47 216 ILE A N 1
ATOM 1774 C CA . ILE A 1 216 ? 20.286 4.706 3.798 1.00 55.47 216 ILE A CA 1
ATOM 1775 C C . ILE A 1 216 ? 19.645 6.036 3.372 1.00 55.47 216 ILE A C 1
ATOM 1777 O O . ILE A 1 216 ? 19.669 6.350 2.176 1.00 55.47 216 ILE A O 1
ATOM 1781 N N . PRO A 1 217 ? 19.102 6.847 4.307 1.00 48.38 217 PRO A N 1
ATOM 1782 C CA . PRO A 1 217 ? 18.670 8.205 3.996 1.00 48.38 217 PRO A CA 1
ATOM 1783 C C . PRO A 1 217 ? 19.820 8.925 3.292 1.00 48.38 217 PRO A C 1
ATOM 1785 O O . PRO A 1 217 ? 20.953 8.794 3.765 1.00 48.38 217 PRO A O 1
ATOM 1788 N N . PRO A 1 218 ? 19.589 9.669 2.194 1.00 42.62 218 PRO A N 1
ATOM 1789 C CA . PRO A 1 218 ? 20.662 10.390 1.535 1.00 42.62 218 PRO A CA 1
ATOM 1790 C C . PRO A 1 218 ? 21.359 11.233 2.595 1.00 42.62 218 PRO A C 1
ATOM 1792 O O . PRO A 1 218 ? 20.738 12.093 3.224 1.00 42.62 218 PRO A O 1
ATOM 1795 N N . GLU A 1 219 ? 22.632 10.926 2.843 1.00 39.66 219 GLU A N 1
ATOM 1796 C CA . GLU A 1 219 ? 23.458 11.703 3.745 1.00 39.66 219 GLU A CA 1
ATOM 1797 C C . GLU A 1 219 ? 23.316 13.151 3.284 1.00 39.66 219 GLU A C 1
ATOM 1799 O O . GLU A 1 219 ? 23.647 13.481 2.139 1.00 39.66 219 GLU A O 1
ATOM 1804 N N . VAL A 1 220 ? 22.733 14.004 4.134 1.00 40.00 220 VAL A N 1
ATOM 1805 C CA . VAL A 1 220 ? 22.672 15.440 3.881 1.00 40.00 220 VAL A CA 1
ATOM 1806 C C . VAL A 1 220 ? 24.115 15.899 3.933 1.00 40.00 220 VAL A C 1
ATOM 1808 O O . VAL A 1 220 ? 24.615 16.297 4.983 1.00 40.00 220 VAL A O 1
ATOM 1811 N N . ARG A 1 221 ? 24.820 15.784 2.805 1.00 33.06 221 ARG A N 1
ATOM 1812 C CA . ARG A 1 221 ? 26.145 16.356 2.662 1.00 33.06 221 ARG A CA 1
ATOM 1813 C C . ARG A 1 221 ? 25.942 17.837 2.941 1.00 33.06 221 ARG A C 1
ATOM 1815 O O . ARG A 1 221 ? 25.176 18.471 2.206 1.00 33.06 221 ARG A O 1
ATOM 1822 N N . PRO A 1 222 ? 26.541 18.402 4.005 1.00 34.28 222 PRO A N 1
ATOM 1823 C CA . PRO A 1 222 ? 26.548 19.840 4.146 1.00 34.28 222 PRO A CA 1
ATOM 1824 C C . PRO A 1 222 ? 27.109 20.368 2.833 1.00 34.28 222 PRO A C 1
ATOM 1826 O O . PRO A 1 222 ? 28.180 19.943 2.397 1.00 34.28 222 PRO A O 1
ATOM 1829 N N . VAL A 1 223 ? 26.336 21.214 2.155 1.00 35.94 223 VAL A N 1
ATOM 1830 C CA . VAL A 1 223 ? 26.826 21.938 0.991 1.00 35.94 223 VAL A CA 1
ATOM 1831 C C . VAL A 1 223 ? 28.012 22.728 1.512 1.00 35.94 223 VAL A C 1
ATOM 1833 O O . VAL A 1 223 ? 27.828 23.735 2.193 1.00 35.94 223 VAL A O 1
ATOM 1836 N N . THR A 1 224 ? 29.225 22.225 1.285 1.00 40.81 224 THR A N 1
ATOM 1837 C CA . THR A 1 224 ? 30.436 22.985 1.542 1.00 40.81 224 THR A CA 1
ATOM 1838 C C . THR A 1 224 ? 30.282 24.226 0.677 1.00 40.81 224 THR A C 1
ATOM 1840 O O . THR A 1 224 ? 30.229 24.084 -0.550 1.00 40.81 224 THR A O 1
ATOM 1843 N N . PRO A 1 225 ? 30.110 25.425 1.263 1.00 41.91 225 PRO A N 1
ATOM 1844 C CA . PRO A 1 225 ? 30.056 26.625 0.454 1.00 41.91 225 PRO A CA 1
ATOM 1845 C C . PRO A 1 225 ? 31.350 26.645 -0.363 1.00 41.91 225 PRO A C 1
ATOM 1847 O O . PRO A 1 225 ? 32.410 26.355 0.202 1.00 41.91 225 PRO A O 1
ATOM 1850 N N . PRO A 1 226 ? 31.293 26.901 -1.680 1.00 37.88 226 PRO A N 1
ATOM 1851 C CA . PRO A 1 226 ? 32.492 26.921 -2.495 1.00 37.88 226 PRO A CA 1
ATOM 1852 C C . PRO A 1 226 ? 33.482 27.906 -1.870 1.00 37.88 226 PRO A C 1
ATOM 1854 O O . PRO A 1 226 ? 33.243 29.113 -1.823 1.00 37.88 226 PRO A O 1
ATOM 1857 N N . SER A 1 227 ? 34.593 27.380 -1.348 1.00 45.94 227 SER A N 1
ATOM 1858 C CA . SER A 1 227 ? 35.731 28.168 -0.889 1.00 45.94 227 SER A CA 1
ATOM 1859 C C . SER A 1 227 ? 36.484 28.649 -2.123 1.00 45.94 227 SER A C 1
ATOM 1861 O O . SER A 1 227 ? 37.565 28.173 -2.467 1.00 45.94 227 SER A O 1
ATOM 1863 N N . THR A 1 228 ? 35.861 29.551 -2.861 1.00 41.28 228 THR A N 1
AT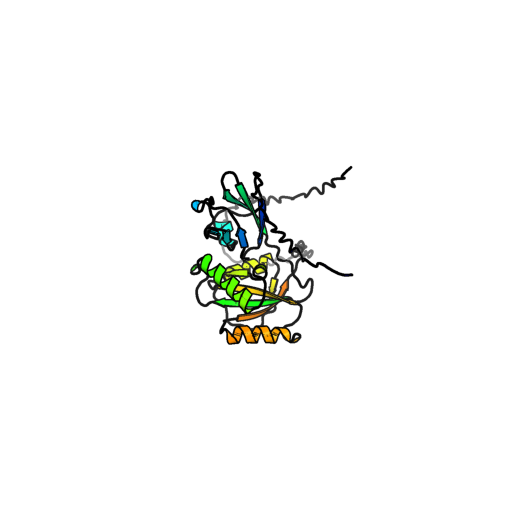OM 1864 C CA . THR A 1 228 ? 36.517 30.292 -3.925 1.00 41.28 228 THR A CA 1
ATOM 1865 C C . THR A 1 228 ? 35.986 31.708 -3.830 1.00 41.28 228 THR A C 1
ATOM 1867 O O . THR A 1 228 ? 35.014 32.091 -4.471 1.00 41.28 228 THR A O 1
ATOM 1870 N N . LEU A 1 229 ? 36.626 32.487 -2.956 1.00 41.34 229 LEU A N 1
ATOM 1871 C CA . LEU A 1 229 ? 36.653 33.937 -3.082 1.00 41.34 229 LEU A CA 1
ATOM 1872 C C . LEU A 1 229 ? 37.410 34.245 -4.376 1.00 41.34 229 LEU A C 1
ATOM 1874 O O . LEU A 1 229 ? 38.611 34.496 -4.363 1.00 41.34 229 LEU A O 1
ATOM 1878 N N . THR A 1 230 ? 36.723 34.154 -5.510 1.00 40.28 230 THR A N 1
ATOM 1879 C CA . THR A 1 230 ? 37.158 34.861 -6.706 1.00 40.28 230 THR A CA 1
ATOM 1880 C C . THR A 1 230 ? 36.695 36.295 -6.519 1.00 40.28 230 THR A C 1
ATOM 1882 O O . THR A 1 230 ? 35.499 36.577 -6.461 1.00 40.28 230 THR A O 1
ATOM 1885 N N . GLU A 1 231 ? 37.665 37.177 -6.323 1.00 41.34 231 GLU A N 1
ATOM 1886 C CA . GLU A 1 231 ? 37.513 38.623 -6.316 1.00 41.34 231 GLU A CA 1
ATOM 1887 C C . GLU A 1 231 ? 36.713 39.044 -7.558 1.00 41.34 231 GLU A C 1
ATOM 1889 O O . GLU A 1 231 ? 37.192 38.982 -8.688 1.00 41.34 231 GLU A O 1
ATOM 1894 N N . LEU A 1 232 ? 35.438 39.382 -7.355 1.00 36.44 232 LEU A N 1
ATOM 1895 C CA . LEU A 1 232 ? 34.583 39.916 -8.406 1.00 36.44 232 LEU A CA 1
ATOM 1896 C C . LEU A 1 232 ? 35.067 41.338 -8.707 1.00 36.44 232 LEU A C 1
ATOM 1898 O O . LEU A 1 232 ? 34.755 42.278 -7.972 1.00 36.44 232 LEU A O 1
ATOM 1902 N N . GLU A 1 233 ? 35.827 41.492 -9.793 1.00 36.84 233 GLU A N 1
ATOM 1903 C CA . GLU A 1 233 ? 36.102 42.797 -10.387 1.00 36.84 233 GLU A CA 1
ATOM 1904 C C . GLU A 1 233 ? 34.775 43.499 -10.694 1.00 36.84 233 GLU A C 1
ATOM 1906 O O . GLU A 1 233 ? 33.957 43.096 -11.526 1.00 36.84 233 GLU A O 1
ATOM 1911 N N . ARG A 1 234 ? 34.558 44.579 -9.955 1.00 37.69 234 ARG A N 1
ATOM 1912 C CA . ARG A 1 234 ? 33.366 45.409 -9.982 1.00 37.69 234 ARG A CA 1
ATOM 1913 C C . ARG A 1 234 ? 33.372 46.257 -11.256 1.00 37.69 234 ARG A C 1
ATOM 1915 O O . ARG A 1 234 ? 33.847 47.387 -11.246 1.00 37.69 234 ARG A O 1
ATOM 1922 N N . THR A 1 235 ? 32.815 45.748 -12.352 1.00 39.41 235 THR A N 1
ATOM 1923 C CA . THR A 1 235 ? 32.511 46.578 -13.528 1.00 39.41 235 THR A CA 1
ATOM 1924 C C . THR A 1 235 ? 31.133 47.220 -13.365 1.00 39.41 235 THR A C 1
ATOM 1926 O O . THR A 1 235 ? 30.091 46.669 -13.708 1.00 39.41 235 THR A O 1
ATOM 1929 N N . THR A 1 236 ? 31.108 48.425 -12.798 1.00 39.16 236 THR A N 1
ATOM 1930 C CA . THR A 1 236 ? 29.921 49.286 -12.807 1.00 39.16 236 THR A CA 1
ATOM 1931 C C . THR A 1 236 ? 29.645 49.771 -14.229 1.00 39.16 236 THR A C 1
ATOM 1933 O O . THR A 1 236 ? 30.327 50.671 -14.718 1.00 39.16 236 THR A O 1
ATOM 1936 N N . ARG A 1 237 ? 28.612 49.226 -14.879 1.00 37.34 237 ARG A N 1
ATOM 1937 C CA . ARG A 1 237 ? 27.925 49.902 -15.986 1.00 37.34 237 ARG A CA 1
ATOM 1938 C C . ARG A 1 237 ? 26.650 50.531 -15.424 1.00 37.34 237 ARG A C 1
ATOM 1940 O O . ARG A 1 237 ? 25.769 49.826 -14.943 1.00 37.34 237 ARG A O 1
ATOM 1947 N N . GLN A 1 238 ? 26.609 51.861 -15.422 1.00 37.53 238 GLN A N 1
ATOM 1948 C CA . GLN A 1 238 ? 25.456 52.674 -15.035 1.00 37.53 238 GLN A CA 1
ATOM 1949 C C . GLN A 1 238 ? 24.255 52.299 -15.914 1.00 37.53 238 GLN A C 1
ATOM 1951 O O . GLN A 1 238 ? 24.324 52.419 -17.136 1.00 37.53 238 GLN A O 1
ATOM 1956 N N . VAL A 1 239 ? 23.170 51.836 -15.296 1.00 39.94 239 VAL A N 1
ATOM 1957 C CA . VAL A 1 239 ? 21.845 51.785 -15.918 1.00 39.94 239 VAL A CA 1
ATOM 1958 C C . VAL A 1 239 ? 20.928 52.600 -15.017 1.00 39.94 239 VAL A C 1
ATOM 1960 O O . VAL A 1 239 ? 20.760 52.276 -13.841 1.00 39.94 239 VAL A O 1
ATOM 1963 N N . ASP A 1 240 ? 20.399 53.688 -15.568 1.00 41.78 240 ASP A N 1
ATOM 1964 C CA . ASP A 1 240 ? 19.506 54.631 -14.901 1.00 41.78 240 ASP A CA 1
ATOM 1965 C C . ASP A 1 240 ? 18.154 53.977 -14.598 1.00 41.78 240 ASP A C 1
ATOM 1967 O O . ASP A 1 240 ? 17.233 54.006 -15.412 1.00 41.78 240 ASP A O 1
ATOM 1971 N N . ASN A 1 241 ? 18.015 53.382 -13.414 1.00 47.19 241 ASN A N 1
ATOM 1972 C CA . ASN A 1 241 ? 16.703 53.090 -12.846 1.00 47.19 241 ASN A CA 1
ATOM 1973 C C . ASN A 1 241 ? 16.743 53.287 -11.320 1.00 47.19 241 ASN A C 1
ATOM 1975 O O . ASN A 1 241 ? 17.616 52.716 -10.660 1.00 47.19 241 ASN A O 1
ATOM 1979 N N . PRO A 1 242 ? 15.848 54.100 -10.728 1.00 48.56 242 PRO A N 1
ATOM 1980 C CA . PRO A 1 242 ? 15.867 54.351 -9.290 1.00 48.56 242 PRO A CA 1
ATOM 1981 C C . PRO A 1 242 ? 15.466 53.085 -8.506 1.00 48.56 242 PRO A C 1
ATOM 1983 O O . PRO A 1 242 ? 14.628 52.311 -8.974 1.00 48.56 242 PRO A O 1
ATOM 1986 N N . PRO A 1 243 ? 16.034 52.847 -7.307 1.00 48.94 243 PRO A N 1
ATOM 1987 C CA . PRO A 1 243 ? 15.810 51.606 -6.579 1.00 48.94 243 PRO A CA 1
ATOM 1988 C C . PRO A 1 243 ? 14.392 51.544 -6.004 1.00 48.94 243 PRO A C 1
ATOM 1990 O O . PRO A 1 243 ? 13.953 52.428 -5.264 1.00 48.94 243 PRO A O 1
ATOM 1993 N N . MET A 1 244 ? 13.696 50.446 -6.295 1.00 41.62 244 MET A N 1
ATOM 1994 C CA . MET A 1 244 ? 12.481 50.056 -5.585 1.00 41.62 244 MET A CA 1
ATOM 1995 C C . MET A 1 244 ? 12.865 49.709 -4.138 1.00 41.62 244 MET A C 1
ATOM 1997 O O . MET A 1 244 ? 13.684 48.820 -3.902 1.00 41.62 244 MET A O 1
ATOM 2001 N N . ARG A 1 245 ? 12.303 50.425 -3.156 1.00 41.19 245 ARG A N 1
ATOM 2002 C CA . ARG A 1 245 ? 12.461 50.090 -1.733 1.00 41.19 245 ARG A CA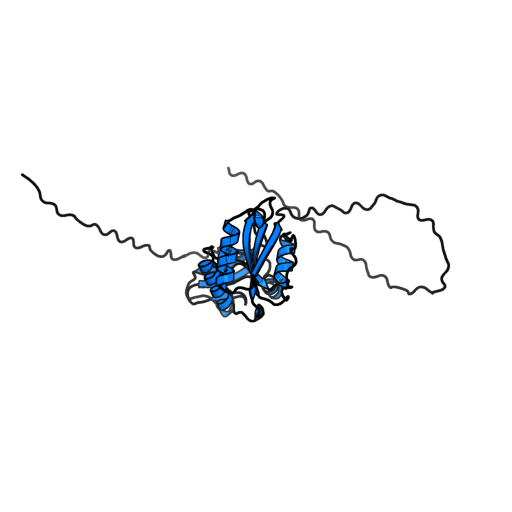 1
ATOM 2003 C C . ARG A 1 245 ? 11.709 48.793 -1.446 1.00 41.19 245 ARG A C 1
ATOM 2005 O O . ARG A 1 245 ? 10.493 48.814 -1.284 1.00 41.19 245 ARG A O 1
ATOM 2012 N N . VAL A 1 246 ? 12.429 47.682 -1.355 1.00 43.16 246 VAL A N 1
ATOM 2013 C CA . VAL A 1 246 ? 11.900 46.465 -0.737 1.00 43.16 246 VAL A CA 1
ATOM 2014 C C . VAL A 1 246 ? 11.988 46.670 0.776 1.00 43.16 246 VAL A C 1
ATOM 2016 O O . VAL A 1 246 ? 13.070 46.915 1.309 1.00 43.16 246 VAL A O 1
ATOM 2019 N N . LEU A 1 247 ? 10.842 46.669 1.460 1.00 40.97 247 LEU A N 1
ATOM 2020 C CA . LEU A 1 247 ? 10.785 46.687 2.924 1.00 40.97 247 LEU A CA 1
ATOM 2021 C C . LEU A 1 247 ? 11.551 45.467 3.469 1.00 40.97 247 LEU A C 1
ATOM 2023 O O . LEU A 1 247 ? 11.404 44.381 2.903 1.00 40.97 247 LEU A O 1
ATOM 2027 N N . PRO A 1 248 ? 12.350 45.603 4.543 1.00 38.47 248 PRO A N 1
ATOM 2028 C CA . PRO A 1 248 ? 13.004 44.455 5.149 1.00 38.47 248 PRO A CA 1
ATOM 2029 C C . PRO A 1 248 ? 11.928 43.539 5.740 1.00 38.47 248 PRO A C 1
ATOM 2031 O O . PRO A 1 248 ? 11.228 43.911 6.681 1.00 38.47 248 PRO A O 1
ATOM 2034 N N . LEU A 1 249 ? 11.771 42.349 5.160 1.00 44.50 249 LEU A N 1
ATOM 2035 C CA . LEU A 1 249 ? 11.074 41.247 5.814 1.00 44.50 249 LEU A CA 1
ATOM 2036 C C . LEU A 1 249 ? 11.819 40.954 7.120 1.00 44.50 249 LEU A C 1
ATOM 2038 O O . LEU A 1 249 ? 13.037 40.769 7.111 1.00 44.50 249 LEU A O 1
ATOM 2042 N N . GLY A 1 250 ? 11.084 40.992 8.232 1.00 38.34 250 GLY A N 1
ATOM 2043 C CA . GLY A 1 250 ? 11.607 40.739 9.569 1.00 38.34 250 GLY A CA 1
ATOM 2044 C C . GLY A 1 250 ? 12.341 39.403 9.647 1.00 38.34 250 GLY A C 1
ATOM 2045 O O . GLY A 1 250 ? 11.997 38.442 8.964 1.00 38.34 250 GLY A O 1
ATOM 2046 N N . GLU A 1 251 ? 13.383 39.392 10.469 1.00 37.00 251 GLU A N 1
ATOM 2047 C CA . GLU A 1 251 ? 14.308 38.287 10.691 1.00 37.00 251 GLU A CA 1
ATOM 2048 C C . GLU A 1 251 ? 13.575 36.953 10.906 1.00 37.00 251 GLU A C 1
ATOM 2050 O O . GLU A 1 251 ? 12.961 36.715 11.945 1.00 37.00 251 GLU A O 1
ATOM 2055 N N . TYR A 1 252 ? 13.676 36.044 9.937 1.00 40.34 252 TYR A N 1
ATOM 2056 C CA . TYR A 1 252 ? 13.383 34.637 10.181 1.00 40.34 252 TYR A CA 1
ATOM 2057 C C . TYR A 1 252 ? 14.569 34.043 10.946 1.00 40.34 252 TYR A C 1
ATOM 2059 O O . TYR A 1 252 ? 15.610 33.735 10.363 1.00 40.34 252 TYR A O 1
ATOM 2067 N N . GLN A 1 253 ? 14.428 33.882 12.263 1.00 34.03 253 GLN A N 1
ATOM 2068 C CA . GLN A 1 253 ? 15.324 33.019 13.026 1.00 34.03 253 GLN A CA 1
ATOM 2069 C C . GLN A 1 253 ? 15.042 31.566 12.644 1.00 34.03 253 GLN A C 1
ATOM 2071 O O . GLN A 1 253 ? 13.996 31.002 12.960 1.00 34.03 253 GLN A O 1
ATOM 2076 N N . CYS A 1 254 ? 15.996 30.955 11.951 1.00 37.16 254 CYS A N 1
ATOM 2077 C CA . CYS A 1 254 ? 15.993 29.527 11.688 1.00 37.16 254 CYS A CA 1
ATOM 2078 C C . CYS A 1 254 ? 16.295 28.802 13.012 1.00 37.16 254 CYS A C 1
ATOM 2080 O O . CYS A 1 254 ? 17.449 28.716 13.433 1.00 37.16 254 CYS A O 1
ATOM 2082 N N . VAL A 1 255 ? 15.262 28.327 13.713 1.00 35.09 255 VAL A N 1
ATOM 2083 C CA . VAL A 1 255 ? 15.439 27.531 14.934 1.00 35.09 255 VAL A CA 1
ATOM 2084 C C . VAL A 1 255 ? 15.768 26.098 14.525 1.00 35.09 255 VAL A C 1
ATOM 2086 O O . VAL A 1 255 ? 14.900 25.322 14.130 1.00 35.09 255 VAL A O 1
ATOM 2089 N N . LYS A 1 256 ? 17.053 25.748 14.595 1.00 33.47 256 LYS A N 1
ATOM 2090 C CA . LYS A 1 256 ? 17.539 24.379 14.403 1.00 33.47 256 LYS A CA 1
ATOM 2091 C C . LYS A 1 256 ? 17.272 23.582 15.682 1.00 33.47 256 LYS A C 1
ATOM 2093 O O . LYS A 1 256 ? 17.985 23.750 16.668 1.00 33.47 256 LYS A O 1
ATOM 2098 N N . TYR A 1 257 ? 16.266 22.710 15.677 1.00 30.53 257 TYR A N 1
ATOM 2099 C CA . TYR A 1 257 ? 16.107 21.718 16.740 1.00 30.53 257 TYR A CA 1
ATOM 2100 C C . TYR A 1 257 ? 17.187 20.643 16.577 1.00 30.53 257 TYR A C 1
ATOM 2102 O O . TYR A 1 257 ? 17.212 19.913 15.588 1.00 30.53 257 TYR A O 1
ATOM 2110 N N . VAL A 1 258 ? 18.107 20.565 17.539 1.00 32.44 258 VAL A N 1
ATOM 2111 C CA . VAL A 1 258 ? 18.997 19.411 17.698 1.00 32.44 258 VAL A CA 1
ATOM 2112 C C . VAL A 1 258 ? 18.208 18.362 18.473 1.00 32.44 258 VAL A C 1
ATOM 2114 O O . VAL A 1 258 ? 17.970 18.523 19.668 1.00 32.44 258 VAL A O 1
ATOM 2117 N N . VAL A 1 259 ? 17.764 17.308 17.790 1.00 30.61 259 VAL A N 1
ATOM 2118 C CA . VAL A 1 259 ? 17.205 16.124 18.450 1.00 30.61 259 VAL A CA 1
ATOM 2119 C C . VAL A 1 259 ? 18.383 15.282 18.931 1.00 30.61 259 VAL A C 1
ATOM 2121 O O . VAL A 1 259 ? 19.015 14.571 18.154 1.00 30.61 259 VAL A O 1
ATOM 2124 N N . SER A 1 260 ? 18.721 15.416 20.210 1.00 29.94 260 SER A N 1
ATOM 2125 C CA . SER A 1 260 ? 19.700 14.556 20.874 1.00 29.94 260 SER A CA 1
ATOM 2126 C C . SER A 1 260 ? 19.010 13.261 21.295 1.00 29.94 260 SER A C 1
ATOM 2128 O O . SER A 1 260 ? 18.213 13.263 22.232 1.00 29.94 260 SER A O 1
ATOM 2130 N N . TYR A 1 261 ? 19.312 12.149 20.626 1.00 33.06 261 TYR A N 1
ATOM 2131 C CA . TYR A 1 261 ? 18.926 10.827 21.112 1.00 33.06 261 TYR A CA 1
ATOM 2132 C C . TYR A 1 261 ? 19.871 10.428 22.250 1.00 33.06 261 TYR A C 1
ATOM 2134 O O . TYR A 1 261 ? 21.073 10.259 22.043 1.00 33.06 261 TYR A O 1
ATOM 2142 N N . PHE A 1 262 ? 19.337 10.300 23.464 1.00 28.59 262 PHE A N 1
ATOM 2143 C CA . PHE A 1 262 ? 20.042 9.649 24.564 1.00 28.59 262 PHE A CA 1
ATOM 2144 C C . PHE A 1 262 ? 20.022 8.138 24.319 1.00 28.59 262 PHE A C 1
ATOM 2146 O O . PHE A 1 262 ? 18.982 7.498 24.456 1.00 28.59 262 PHE A O 1
ATOM 2153 N N . VAL A 1 263 ? 21.174 7.562 23.975 1.00 35.47 263 VAL A N 1
ATOM 2154 C CA . VAL A 1 263 ? 21.387 6.114 24.071 1.00 35.47 263 VAL A CA 1
ATOM 2155 C C . VAL A 1 263 ? 21.617 5.800 25.549 1.00 35.47 263 VAL A C 1
ATOM 2157 O O . VAL A 1 263 ? 22.728 5.908 26.061 1.00 35.47 263 VAL A O 1
ATOM 2160 N N . GLY A 1 264 ? 20.530 5.503 26.259 1.00 29.41 264 GLY A N 1
ATOM 2161 C CA . GLY A 1 264 ? 20.580 4.933 27.600 1.00 29.41 264 GLY A CA 1
ATOM 2162 C C . GLY A 1 264 ? 20.771 3.426 27.499 1.00 29.41 264 GLY A C 1
ATOM 2163 O O . GLY A 1 264 ? 19.841 2.706 27.151 1.00 29.41 264 GLY A O 1
ATOM 2164 N N . GLU A 1 265 ? 21.980 2.953 27.786 1.00 33.41 265 GLU A N 1
ATOM 2165 C CA . GLU A 1 265 ? 22.283 1.533 27.943 1.00 33.41 265 GLU A CA 1
ATOM 2166 C C . GLU A 1 265 ? 21.650 1.049 29.261 1.00 33.41 265 GLU A C 1
ATOM 2168 O O . GLU A 1 265 ? 22.143 1.340 30.352 1.00 33.41 265 GLU A O 1
ATOM 2173 N N . ILE A 1 266 ? 20.508 0.361 29.178 1.00 32.16 266 ILE A N 1
ATOM 2174 C CA . ILE A 1 266 ? 19.916 -0.321 30.333 1.00 32.16 266 ILE A CA 1
ATOM 2175 C C . ILE A 1 266 ? 20.676 -1.636 30.507 1.00 32.16 266 ILE A C 1
ATOM 2177 O O . ILE A 1 266 ? 20.455 -2.596 29.769 1.00 32.16 266 ILE A O 1
ATOM 2181 N N . ARG A 1 267 ? 21.581 -1.680 31.489 1.00 32.34 267 ARG A N 1
ATOM 2182 C CA . ARG A 1 267 ? 22.052 -2.947 32.056 1.00 32.34 267 ARG A CA 1
ATOM 2183 C C . ARG A 1 267 ? 20.910 -3.561 32.859 1.00 32.34 267 ARG A C 1
ATOM 2185 O O . ARG A 1 267 ? 20.408 -2.927 33.784 1.00 32.34 267 ARG A O 1
ATOM 2192 N N . ALA A 1 268 ? 20.508 -4.768 32.479 1.00 37.78 268 ALA A N 1
ATOM 2193 C CA . ALA A 1 268 ? 19.816 -5.676 33.382 1.00 37.78 268 ALA A CA 1
ATOM 2194 C C . ALA A 1 268 ? 20.849 -6.267 34.358 1.00 37.78 268 ALA A C 1
ATOM 2196 O O . ALA A 1 268 ? 21.997 -6.475 33.958 1.00 37.78 268 ALA A O 1
ATOM 2197 N N . ASP A 1 269 ? 20.426 -6.447 35.610 1.00 44.81 269 ASP A N 1
ATOM 2198 C CA . ASP A 1 269 ? 21.222 -6.867 36.777 1.00 44.81 269 ASP A CA 1
ATOM 2199 C C . ASP A 1 269 ? 22.177 -8.054 36.544 1.00 44.81 269 ASP A C 1
ATOM 2201 O O . ASP A 1 269 ? 21.778 -9.036 35.872 1.00 44.81 269 ASP A O 1
#

Secondary structure (DSSP, 8-state):
----------------------S---EEEEEETTB-EEEE--S---GGGS-TTEEE-SSEEEE---HHHHHHTT--SEEEEEEETTEEEEEEEE-----TTTTSPEEEEEEEEEEEGGGS-HHHHHHHHHHHHHHHT--GGGEEEEEHHHHHHHHHHTTEEEE----PPPPTTEEEEEEEEEES-GGG-HHHHHHHHHHHHTT-EEEEEEEEE-SSPP-----------------------PPP-------------------------

Foldseek 3Di:
DDDDDDDDDDDPPPPPDPPPPPDLDAAEAEDEAQAKDKDFAAQAFPQVQDQQQWDDDRTIIIGGDHPVSCVVVVCPQWHWGDRHVSHIYIYGYDLDDDDPAAFFKWKKKKFWDPDFPVPDHRVNVVVVLVVVCVLVVHDRRQKGKDQQLSVVVSCVVQVKFWPDDDDDDDDRRIIMIMGTPDGHDCVPDPVSVVVVVSCVVVVTDMDMIIIGGHPDDPPPPPPPPPPDPPPPPDDDDDDDDDDDDDDDDPDDDPDDDDPDDDPDDDDDD

Sequence (269 aa):
MNRTSAIALFLLIFISHPTVLTATRVETLKLIFGQLFSIPVGNDVDVETLPNWMEYNGTSVYGIPQLDKVKQNNEYPNTKIRIADDVWLNIEYDFHDPNPCEYDDTLFFEVYKDKAYDDYPIKNLSEIIQDFATIMDVKVPNFRVFRADYLKIWRRENNEVLKQLGEKPIRDDQLVIVWKLGCGSFDDDDDNYNIVTVVSDNQFNFRVIQGVVNDIPPEVRPVTPPSTLTELERTTRQVDNPPMRVLPLGEYQCVKYVVSYFVGEIRAD

pLDDT: mean 72.22, std 22.47, range [28.59, 95.5]